Protein 1ZGH (pdb70)

Sequence (221 aa):
LNIIIATTKSWNIKNAQKFKKENESKYNTTIITNKDELTFEKVKLINPEYILFPHWSWIIPKEIFENFTCVVFHTDLPFGRGGSPLQNLIERGIKKTKISAIKVDGGIDTGDIFFKRDLDLYGTAEEIFRASKIIFNDIPELLTKRPVPQKQEGEATVFQRRKPEQSEISPDFDLEKIYDYIRLDGEGYPRAFIKYGKYRLEFSRASKNGKIIADVEIIEG

B-factor: mean 30.02, std 5.58, range [2.0, 50.94]

Foldseek 3Di:
DEEEEEEDDPVLQVLLVVLCVVCVPPYNYHYHDDPVCQDLVNVVVRVHQEYEYLDDDDDRDPSPLVPHFYKYWAFPPLEEFEAPSLLVCLVVVHFKTKTWIFTDDPDRNQGFTQDIDMAGNDAAPAVRSNSSCCVSVVVVCCVVVVGDGHGTDDDHDYDYHDDLVVLEDDPPDDQVVVVSSQSLAHPPGNARWYDDPQWIWGWHDWDDVPDIDTDIDTDGD

CATH classification: 3.40.50.170 (+1 more: 3.10.25.20)

Solvent-accessible surface area: 12104 Å² total

Radius of gyration: 19.08 Å; Cα contacts (8 Å, |Δi|>4): 406; chains: 1; bounding box: 54×38×49 Å

Structure (mmCIF, N/CA/C/O backbone):
data_1ZGH
#
_entry.id   1ZGH
#
_cell.length_a   85.396
_cell.length_b   85.396
_cell.length_c   104.270
_cell.angle_alpha   90.00
_cell.angle_beta   90.00
_cell.angle_gamma   90.00
#
_symmetry.space_group_name_H-M   'P 42 21 2'
#
loop_
_entity.id
_entity.type
_entity.pdbx_description
1 polymer 'Methionyl-tRNA formyltransferase'
2 non-polymer 'UNKNOWN ATOM OR ION'
3 water water
#
loop_
_atom_site.group_PDB
_atom_site.id
_atom_site.type_symbol
_atom_site.label_atom_id
_atom_site.label_alt_id
_atom_site.label_comp_id
_atom_site.label_asym_id
_atom_site.label_entity_id
_atom_site.label_seq_id
_atom_site.pdbx_PDB_ins_code
_atom_site.Cartn_x
_atom_site.Cartn_y
_atom_site.Cartn_z
_atom_site.occupancy
_atom_site.B_iso_or_equiv
_atom_site.auth_seq_id
_atom_site.auth_comp_id
_atom_site.auth_asym_id
_atom_site.auth_atom_id
_atom_site.pdbx_PDB_model_num
ATOM 1 N N . LEU A 1 30 ? 7.133 30.814 22.420 1.00 40.73 0 LEU A N 1
ATOM 2 C CA . LEU A 1 30 ? 6.705 29.705 21.529 1.00 40.57 0 LEU A CA 1
ATOM 3 C C . LEU A 1 30 ? 7.753 28.594 21.393 1.00 40.23 0 LEU A C 1
ATOM 4 O O . LEU A 1 30 ? 7.376 27.438 21.280 1.00 41.18 0 LEU A O 1
ATOM 17 N N . ASN A 1 32 ? 10.520 26.117 22.938 1.00 31.72 2 ASN A N 1
ATOM 18 C CA . ASN A 1 32 ? 10.899 25.548 24.227 1.00 29.93 2 ASN A CA 1
ATOM 19 C C . ASN A 1 32 ? 12.429 25.437 24.270 1.00 28.27 2 ASN A C 1
ATOM 20 O O . ASN A 1 32 ? 13.021 24.825 23.396 1.00 26.41 2 ASN A O 1
ATOM 25 N N . ILE A 1 33 ? 13.064 26.049 25.263 1.00 27.43 3 ILE A N 1
ATOM 26 C CA . ILE A 1 33 ? 14.491 25.801 25.489 1.00 27.63 3 ILE A CA 1
ATOM 27 C C . ILE A 1 33 ? 14.810 25.429 26.935 1.00 27.04 3 ILE A C 1
ATOM 28 O O . ILE A 1 33 ? 14.048 25.734 27.873 1.00 27.47 3 ILE A O 1
ATOM 33 N N . ILE A 1 34 ? 15.952 24.766 27.100 1.00 25.81 4 ILE A N 1
ATOM 34 C CA . ILE A 1 34 ? 16.506 24.535 28.415 1.00 24.64 4 ILE A CA 1
ATOM 35 C C . ILE A 1 34 ? 17.836 25.269 28.466 1.00 24.52 4 ILE A C 1
ATOM 36 O O . ILE A 1 34 ? 18.622 25.204 27.527 1.00 23.10 4 ILE A O 1
ATOM 41 N N . ILE A 1 35 ? 18.053 25.978 29.567 1.00 24.61 5 ILE A N 1
ATOM 42 C CA . ILE A 1 35 ? 19.378 26.445 29.971 1.00 25.01 5 ILE A CA 1
ATOM 43 C C . ILE A 1 35 ? 19.854 25.641 31.175 1.00 25.16 5 ILE A C 1
ATOM 44 O O . ILE A 1 35 ? 19.330 25.775 32.276 1.00 25.33 5 ILE A O 1
ATOM 49 N N . ALA A 1 36 ? 20.886 24.836 30.961 1.00 25.37 6 ALA A N 1
ATOM 50 C CA . ALA A 1 36 ? 21.470 24.047 32.036 1.00 26.15 6 ALA A CA 1
ATOM 51 C C . ALA A 1 36 ? 22.811 24.665 32.397 1.00 26.81 6 ALA A C 1
ATOM 52 O O . ALA A 1 36 ? 23.727 24.723 31.589 1.00 26.83 6 ALA A O 1
ATOM 54 N N . THR A 1 37 ? 22.914 25.207 33.593 1.00 27.39 7 THR A N 1
ATOM 55 C CA . THR A 1 37 ? 24.161 25.902 33.966 1.00 28.41 7 THR A CA 1
ATOM 56 C C . THR A 1 37 ? 24.348 25.873 35.469 1.00 28.13 7 THR A C 1
ATOM 57 O O . THR A 1 37 ? 23.363 25.779 36.233 1.00 26.82 7 THR A O 1
ATOM 61 N N . THR A 1 38 ? 25.611 26.009 35.871 1.00 29.07 8 THR A N 1
ATOM 62 C CA . THR A 1 38 ? 25.984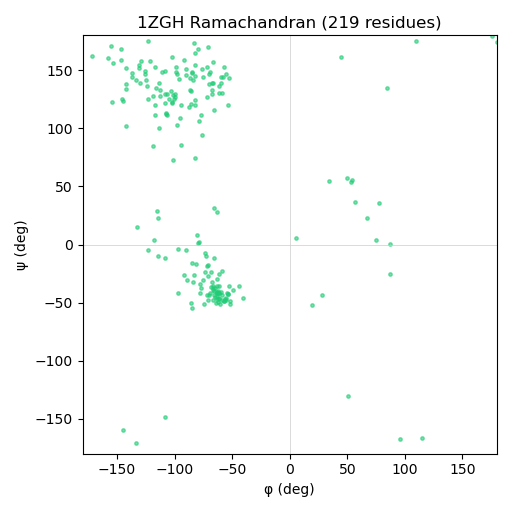 26.267 37.241 1.00 29.31 8 THR A CA 1
ATOM 63 C C . THR A 1 38 ? 26.809 27.561 37.317 1.00 28.61 8 THR A C 1
ATOM 64 O O . THR A 1 38 ? 27.152 28.172 36.293 1.00 27.93 8 THR A O 1
ATOM 68 N N . LYS A 1 39 ? 27.107 27.937 38.555 1.00 28.22 9 LYS A N 1
ATOM 69 C CA . LYS A 1 39 ? 27.774 29.185 38.974 1.00 27.86 9 LYS A CA 1
ATOM 70 C C . LYS A 1 39 ? 26.779 30.301 39.106 1.00 27.65 9 LYS A C 1
ATOM 71 O O . LYS A 1 39 ? 25.898 30.479 38.259 1.00 27.91 9 LYS A O 1
ATOM 77 N N . SER A 1 40 ? 26.900 31.047 40.197 1.00 27.51 10 SER A N 1
ATOM 78 C CA . SER A 1 40 ? 25.926 32.059 40.541 1.00 27.68 10 SER A CA 1
ATOM 79 C C . SER A 1 40 ? 25.673 33.052 39.397 1.00 26.91 10 SER A C 1
ATOM 80 O O . SER A 1 40 ? 24.537 33.441 39.144 1.00 26.44 10 SER A O 1
ATOM 83 N N . TRP A 1 41 ? 26.730 33.493 38.709 1.00 26.92 11 TRP A N 1
ATOM 84 C CA . TRP A 1 41 ? 26.554 34.551 37.681 1.00 25.62 11 TRP A CA 1
ATOM 85 C C . TRP A 1 41 ? 25.758 34.003 36.470 1.00 24.68 11 TRP A C 1
ATOM 86 O O . TRP A 1 41 ? 24.940 34.699 35.885 1.00 23.28 11 TRP A O 1
ATOM 97 N N . ASN A 1 42 ? 25.987 32.737 36.121 1.00 25.26 12 ASN A N 1
ATOM 98 C CA . ASN A 1 42 ? 25.282 32.121 34.994 1.00 25.39 12 ASN A CA 1
ATOM 99 C C . ASN A 1 42 ? 23.816 31.924 35.323 1.00 26.00 12 ASN A C 1
ATOM 100 O O . ASN A 1 42 ? 22.953 32.141 34.493 1.00 25.41 12 ASN A O 1
ATOM 105 N N . ILE A 1 43 ? 23.536 31.492 36.548 1.00 26.88 13 ILE A N 1
ATOM 106 C CA . ILE A 1 43 ? 22.159 31.300 36.990 1.00 27.61 13 ILE A CA 1
ATOM 107 C C . ILE A 1 43 ? 21.386 32.623 37.004 1.00 27.56 13 ILE A C 1
ATOM 108 O O . ILE A 1 43 ? 20.226 32.687 36.581 1.00 25.77 13 ILE A O 1
ATOM 113 N N . LYS A 1 44 ? 22.016 33.661 37.544 1.00 28.32 14 LYS A N 1
ATOM 114 C CA . LYS A 1 44 ? 21.444 34.996 37.545 1.00 29.11 14 LYS A CA 1
ATOM 115 C C . LYS A 1 44 ? 21.134 35.413 36.108 1.00 28.01 14 LYS A C 1
ATOM 116 O O . LYS A 1 44 ? 20.074 35.930 35.850 1.00 26.60 14 LYS A O 1
ATOM 122 N N . ASN A 1 45 ? 22.087 35.210 35.200 1.00 26.62 15 ASN A N 1
ATOM 123 C CA . ASN A 1 45 ? 21.956 35.649 33.811 1.00 26.67 15 ASN A CA 1
ATOM 124 C C . ASN A 1 45 ? 20.870 34.855 33.067 1.00 26.40 15 ASN A C 1
ATOM 125 O O . ASN A 1 45 ? 20.174 35.398 32.198 1.00 26.50 15 ASN A O 1
ATOM 130 N N . ALA A 1 46 ? 20.705 33.595 33.452 1.00 25.85 16 ALA A N 1
ATOM 131 C CA . ALA A 1 46 ? 19.671 32.737 32.902 1.00 26.43 16 ALA A CA 1
ATOM 132 C C . ALA A 1 46 ? 18.297 33.170 33.373 1.00 26.26 16 ALA A C 1
ATOM 133 O O . ALA A 1 46 ? 17.360 33.201 32.567 1.00 25.88 16 ALA A O 1
ATOM 135 N N . GLN A 1 47 ? 18.166 33.498 34.662 1.00 26.51 17 GLN A N 1
ATOM 136 C CA . GLN A 1 47 ? 16.876 34.007 35.212 1.00 27.69 17 GLN A CA 1
ATOM 137 C C . GLN A 1 47 ? 16.472 35.325 34.539 1.00 27.40 17 GLN A C 1
ATOM 138 O O . GLN A 1 47 ? 15.312 35.527 34.180 1.00 26.25 17 GLN A O 1
ATOM 144 N N . LYS A 1 48 ? 17.460 36.201 34.345 1.00 27.74 18 LYS A N 1
ATOM 145 C CA . LYS A 1 48 ? 17.255 37.468 33.640 1.00 28.26 18 LYS A CA 1
ATOM 146 C C . LYS A 1 48 ? 16.811 37.221 32.198 1.00 27.96 18 LYS A C 1
ATOM 147 O O . LYS A 1 48 ? 15.844 37.841 31.716 1.00 26.78 18 LYS A O 1
ATOM 150 N N . PHE A 1 49 ? 17.496 36.292 31.522 1.00 27.81 19 PHE A N 1
ATOM 151 C CA . PHE A 1 49 ? 17.174 35.949 30.134 1.00 28.21 19 PHE A CA 1
ATOM 152 C C . PHE A 1 49 ? 15.752 35.376 30.038 1.00 28.26 19 PHE A C 1
ATOM 153 O O . PHE A 1 49 ? 14.982 35.728 29.117 1.00 29.12 19 PHE A O 1
ATOM 161 N N . LYS A 1 50 ? 15.387 34.519 30.987 1.00 28.42 20 LYS A N 1
ATOM 162 C CA . LYS A 1 50 ? 14.020 33.922 30.989 1.00 29.22 20 LYS A CA 1
ATOM 163 C C . LYS A 1 50 ? 12.928 35.000 31.134 1.00 30.09 20 LYS A C 1
ATOM 164 O O . LYS A 1 50 ? 11.931 34.976 30.429 1.00 31.23 20 LYS A O 1
ATOM 170 N N . LYS A 1 51 ? 13.115 35.913 32.078 1.00 32.13 21 LYS A N 1
ATOM 171 C CA . LYS A 1 51 ? 12.185 37.009 32.296 1.00 33.47 21 LYS A CA 1
ATOM 172 C C . LYS A 1 51 ? 12.091 37.950 31.095 1.00 34.72 21 LYS A C 1
ATOM 173 O O . LYS A 1 51 ? 10.988 38.325 30.680 1.00 34.62 21 LYS A O 1
ATOM 175 N N . GLU A 1 52 ? 13.229 38.349 30.543 1.00 35.33 22 GLU A N 1
ATOM 176 C CA . GLU A 1 52 ? 13.208 39.289 29.422 1.00 36.98 22 GLU A CA 1
ATOM 177 C C . GLU A 1 52 ? 12.623 38.714 28.132 1.00 36.39 22 GLU A C 1
ATOM 178 O O . GLU A 1 52 ? 12.133 39.462 27.293 1.00 36.15 22 GLU A O 1
ATOM 184 N N . ASN A 1 53 ? 12.646 37.394 27.973 1.00 36.11 23 ASN A N 1
ATOM 185 C CA . ASN A 1 53 ? 12.190 36.782 26.732 1.00 36.13 23 ASN A CA 1
ATOM 186 C C . ASN A 1 53 ? 10.938 35.917 26.862 1.00 35.67 23 ASN A C 1
ATOM 187 O O . ASN A 1 53 ? 10.703 35.052 26.024 1.00 34.27 23 ASN A O 1
ATOM 192 N N . GLU A 1 54 ? 10.137 36.160 27.899 1.00 36.09 24 GLU A N 1
ATOM 193 C CA . GLU A 1 54 ? 8.850 35.452 28.095 1.00 37.33 24 GLU A CA 1
ATOM 194 C C . GLU A 1 54 ? 8.009 35.316 26.814 1.00 37.12 24 GLU A C 1
ATOM 195 O O . GLU A 1 54 ? 7.336 34.291 26.618 1.00 37.00 24 GLU A O 1
ATOM 201 N N . SER A 1 55 ? 8.051 36.329 25.946 1.00 37.28 25 SER A N 1
ATOM 202 C CA . SER A 1 55 ? 7.173 36.369 24.750 1.00 38.23 25 SER A CA 1
ATOM 203 C C . SER A 1 55 ? 7.644 35.420 23.649 1.00 38.04 25 SER A C 1
ATOM 204 O O . SER A 1 55 ? 6.826 34.911 22.877 1.00 38.72 25 SER A O 1
ATOM 207 N N . LYS A 1 56 ? 8.956 35.197 23.579 1.00 37.17 26 LYS A N 1
ATOM 208 C CA . LYS A 1 56 ? 9.564 34.389 22.509 1.00 36.70 26 LYS A CA 1
ATOM 209 C C . LYS A 1 56 ? 9.815 32.948 22.940 1.00 35.96 26 LYS A C 1
ATOM 210 O O . LYS A 1 56 ? 9.599 32.029 22.156 1.00 36.02 26 LYS A O 1
ATOM 214 N N . TYR A 1 57 ? 10.296 32.757 24.173 1.00 35.15 27 TYR A N 1
ATOM 215 C CA . TYR A 1 57 ? 10.793 31.443 24.628 1.00 34.21 27 TYR A CA 1
ATOM 216 C C . TYR A 1 57 ? 10.101 30.977 25.902 1.00 32.66 27 TYR A C 1
ATOM 217 O O . TYR A 1 57 ? 9.774 31.793 26.744 1.00 32.47 27 TYR A O 1
ATOM 226 N N . ASN A 1 58 ? 9.813 29.679 26.017 1.00 31.80 28 ASN A N 1
ATOM 227 C CA . ASN A 1 58 ? 9.525 29.079 27.329 1.00 30.96 28 ASN A CA 1
ATOM 228 C C . ASN A 1 58 ? 10.851 28.509 27.764 1.00 30.25 28 ASN A C 1
ATOM 229 O O . ASN A 1 58 ? 11.312 27.535 27.181 1.00 29.67 28 ASN A O 1
ATOM 234 N N . THR A 1 59 ? 11.454 29.151 28.762 1.00 29.24 29 THR A N 1
ATOM 235 C CA . THR A 1 59 ? 12.783 28.823 29.243 1.00 28.70 29 THR A CA 1
ATOM 236 C C . THR A 1 59 ? 12.683 28.023 30.543 1.00 28.12 29 THR A C 1
ATOM 237 O O . THR A 1 59 ? 12.063 28.467 31.511 1.00 27.48 29 THR A O 1
ATOM 241 N N . THR A 1 60 ? 13.260 26.823 30.534 1.00 27.55 30 THR A N 1
ATOM 242 C CA . THR A 1 60 ? 13.441 26.027 31.754 1.00 27.10 30 THR A CA 1
ATOM 243 C C . THR A 1 60 ? 14.917 26.088 32.174 1.00 26.16 30 THR A C 1
ATOM 244 O O . THR A 1 60 ? 15.792 25.763 31.381 1.00 23.64 30 THR A O 1
ATOM 248 N N . ILE A 1 61 ? 15.172 26.489 33.418 1.00 25.45 31 ILE A N 1
ATOM 249 C CA . ILE A 1 61 ? 16.508 26.589 33.955 1.00 27.36 31 ILE A CA 1
ATOM 250 C C . ILE A 1 61 ? 16.774 25.358 34.823 1.00 27.88 31 ILE A C 1
ATOM 251 O O . ILE A 1 61 ? 15.976 25.038 35.711 1.00 28.12 31 ILE A O 1
ATOM 256 N N . ILE A 1 62 ? 17.854 24.651 34.504 1.00 27.77 32 ILE A N 1
ATOM 257 C CA . ILE A 1 62 ? 18.258 23.468 35.232 1.00 28.40 32 ILE A CA 1
ATOM 258 C C . ILE A 1 62 ? 19.633 23.707 35.825 1.00 28.88 32 ILE A C 1
ATOM 259 O O . ILE A 1 62 ? 20.544 24.127 35.117 1.00 28.36 32 ILE A O 1
ATOM 264 N N . THR A 1 63 ? 19.775 23.472 37.126 1.00 29.58 33 THR A N 1
ATOM 265 C CA . THR A 1 63 ? 21.039 23.766 37.822 1.00 31.60 33 THR A CA 1
ATOM 266 C C . THR A 1 63 ? 21.680 22.584 38.541 1.00 32.85 33 THR A C 1
ATOM 267 O O . THR A 1 63 ? 22.797 22.723 39.033 1.00 32.11 33 THR A O 1
ATOM 271 N N . ASN A 1 64 ? 20.997 21.438 38.562 1.00 34.45 34 ASN A N 1
ATOM 272 C CA . ASN A 1 64 ? 21.465 20.238 39.270 1.00 35.72 34 ASN A CA 1
ATOM 273 C C . ASN A 1 64 ? 21.557 19.059 38.322 1.00 35.86 34 ASN A C 1
ATOM 274 O O . ASN A 1 64 ? 20.643 18.818 37.495 1.00 34.81 34 ASN A O 1
ATOM 279 N N . LYS A 1 65 ? 22.658 18.313 38.439 1.00 36.60 35 LYS A N 1
ATOM 280 C CA . LYS A 1 65 ? 22.858 17.066 37.678 1.00 37.36 35 LYS A CA 1
ATOM 281 C C . LYS A 1 65 ? 21.597 16.209 37.573 1.00 36.97 35 LYS A C 1
ATOM 282 O O . LYS A 1 65 ? 21.257 15.708 36.489 1.00 36.26 35 LYS A O 1
ATOM 288 N N . ASP A 1 66 ? 20.905 16.039 38.696 1.00 37.20 36 ASP A N 1
ATOM 289 C CA . ASP A 1 66 ? 19.777 15.107 38.775 1.00 38.43 36 ASP A CA 1
ATOM 290 C C . ASP A 1 66 ? 18.508 15.563 38.017 1.00 37.71 36 ASP A C 1
ATOM 291 O O . ASP A 1 66 ? 17.638 14.749 37.747 1.00 37.42 36 ASP A O 1
ATOM 296 N N . GLU A 1 67 ? 18.422 16.858 37.704 1.00 36.95 37 GLU A N 1
ATOM 297 C CA . GLU A 1 67 ? 17.317 17.444 36.940 1.00 37.26 37 GLU A CA 1
ATOM 298 C C . GLU A 1 67 ? 17.503 17.222 35.432 1.00 35.60 37 GLU A C 1
ATOM 299 O O . GLU A 1 67 ? 16.561 17.406 34.652 1.00 34.73 37 GLU A O 1
ATOM 305 N N . LEU A 1 68 ? 18.717 16.872 35.005 1.00 34.34 38 LEU A N 1
ATOM 306 C CA . LEU A 1 68 ? 18.983 16.673 33.571 1.00 33.96 38 LEU A CA 1
ATOM 307 C C . LEU A 1 68 ? 19.001 15.198 33.192 1.00 33.14 38 LEU A C 1
ATOM 308 O O . LEU A 1 68 ? 20.061 14.628 32.905 1.00 33.29 38 LEU A O 1
ATOM 313 N N . THR A 1 69 ? 17.819 14.596 33.168 1.00 31.68 39 THR A N 1
ATOM 314 C CA . THR A 1 69 ? 17.676 13.200 32.786 1.00 30.94 39 THR A CA 1
ATOM 315 C C . THR A 1 69 ? 16.826 13.123 31.527 1.00 30.31 39 THR A C 1
ATOM 316 O O . THR A 1 69 ? 15.999 14.008 31.272 1.00 29.41 39 THR A O 1
ATOM 320 N N . PHE A 1 70 ? 17.042 12.081 30.742 1.00 29.99 40 PHE A N 1
ATOM 321 C CA . PHE A 1 70 ? 16.273 11.863 29.515 1.00 30.48 40 PHE A CA 1
ATOM 322 C C . PHE A 1 70 ? 14.765 11.863 29.784 1.00 29.91 40 PHE A C 1
ATOM 323 O O . PHE A 1 70 ? 13.993 12.438 29.017 1.00 30.06 40 PHE A O 1
ATOM 331 N N . GLU A 1 71 ? 14.348 11.221 30.873 1.00 28.85 41 GLU A N 1
ATOM 332 C CA . GLU A 1 71 ? 12.930 11.129 31.198 1.00 28.70 41 GLU A CA 1
ATOM 333 C C . GLU A 1 71 ? 12.330 12.502 31.543 1.00 27.45 41 GLU A C 1
ATOM 334 O O . GLU A 1 71 ? 11.201 12.775 31.178 1.00 26.45 41 GLU A O 1
ATOM 340 N N . LYS A 1 72 ? 13.092 13.369 32.207 1.00 25.92 42 LYS A N 1
ATOM 341 C CA . LYS A 1 72 ? 12.619 14.721 32.513 1.00 25.86 42 LYS A CA 1
ATOM 342 C C . LYS A 1 72 ? 12.690 15.690 31.309 1.00 24.50 42 LYS A C 1
ATOM 343 O O . LYS A 1 72 ? 11.752 16.469 31.056 1.00 24.78 42 LYS A O 1
ATOM 349 N N . VAL A 1 73 ? 13.781 15.621 30.566 1.00 22.46 43 VAL A N 1
ATOM 350 C CA . VAL A 1 73 ? 14.010 16.467 29.392 1.00 22.30 43 VAL A CA 1
ATOM 351 C C . VAL A 1 73 ? 12.986 16.191 28.249 1.00 22.02 43 VAL A C 1
ATOM 352 O O . VAL A 1 73 ? 12.561 17.120 27.564 1.00 20.97 43 VAL A O 1
ATOM 356 N N . LYS A 1 74 ? 12.612 14.929 28.051 1.00 21.81 44 LYS A N 1
ATOM 357 C CA . LYS A 1 74 ? 11.683 14.569 26.978 1.00 23.09 44 LYS A CA 1
ATOM 358 C C . LYS A 1 74 ? 10.314 15.226 27.188 1.00 22.98 44 LYS A C 1
ATOM 359 O O . LYS A 1 74 ? 9.637 15.562 26.214 1.00 21.33 44 LYS A O 1
ATOM 365 N N . LEU A 1 75 ? 9.948 15.456 28.454 1.00 23.17 45 LEU A N 1
ATOM 366 C CA . LEU A 1 75 ? 8.652 16.061 28.783 1.00 23.88 45 LEU A CA 1
ATOM 367 C C . LEU A 1 75 ? 8.630 17.554 28.467 1.00 23.96 45 LEU A C 1
ATOM 368 O O . LEU A 1 75 ? 7.572 18.122 28.245 1.00 23.12 45 LEU A O 1
ATOM 373 N N . ILE A 1 76 ? 9.806 18.158 28.431 1.00 25.68 46 ILE A N 1
ATOM 374 C CA . ILE A 1 76 ? 9.994 19.593 28.146 1.00 26.53 46 ILE A CA 1
ATOM 375 C C . ILE A 1 76 ? 10.007 19.802 26.633 1.00 26.29 46 ILE A C 1
ATOM 376 O O . ILE A 1 76 ? 9.553 20.827 26.137 1.00 26.14 46 ILE A O 1
ATOM 381 N N . ASN A 1 77 ? 10.517 18.801 25.914 1.00 25.84 47 ASN A N 1
ATOM 382 C CA . ASN A 1 77 ? 10.620 18.827 24.461 1.00 25.40 47 ASN A CA 1
ATOM 383 C C . ASN A 1 77 ? 11.364 20.064 23.917 1.00 24.80 47 ASN A C 1
ATOM 384 O O . ASN A 1 77 ? 10.856 20.783 23.059 1.00 24.36 47 ASN A O 1
ATOM 389 N N . PRO A 1 78 ? 12.599 20.280 24.385 1.00 23.64 48 PRO A N 1
ATOM 390 C CA . PRO A 1 78 ? 13.319 21.475 23.965 1.00 23.85 48 PRO A CA 1
ATOM 391 C C . PRO A 1 78 ? 13.772 21.471 22.500 1.00 23.82 48 PRO A C 1
ATOM 392 O O . PRO A 1 78 ? 14.114 20.438 21.963 1.00 23.78 48 PRO A O 1
ATOM 396 N N . GLU A 1 79 ? 13.783 22.640 21.880 1.00 25.19 49 GLU A N 1
ATOM 397 C CA . GLU A 1 79 ? 14.424 22.836 20.578 1.00 26.37 49 GLU A CA 1
ATOM 398 C C . GLU A 1 79 ? 15.955 22.930 20.715 1.00 26.28 49 GLU A C 1
ATOM 399 O O . GLU A 1 79 ? 16.681 22.447 19.844 1.00 25.81 49 GLU A O 1
ATOM 402 N N . TYR A 1 80 ? 16.410 23.578 21.785 1.00 25.62 50 TYR A N 1
ATOM 403 C CA . TYR A 1 80 ? 17.832 23.681 22.136 1.00 26.34 50 TYR A CA 1
ATOM 404 C C . TYR A 1 80 ? 18.010 23.457 23.619 1.00 25.79 50 TYR A C 1
ATOM 405 O O . TYR A 1 80 ? 17.184 23.902 24.437 1.00 26.00 50 TYR A O 1
ATOM 414 N N . ILE A 1 81 ? 19.109 22.802 23.976 1.00 24.84 51 ILE A N 1
ATOM 415 C CA . ILE A 1 81 ? 19.539 22.745 25.369 1.00 24.04 51 ILE A CA 1
ATOM 416 C C . ILE A 1 81 ? 20.895 23.464 25.381 1.00 24.31 51 ILE A C 1
ATOM 417 O O . ILE A 1 81 ? 21.802 23.071 24.665 1.00 23.97 51 ILE A O 1
ATOM 422 N N . LEU A 1 82 ? 20.969 24.536 26.157 1.00 24.47 52 LEU A N 1
ATOM 423 C CA . LEU A 1 82 ? 22.092 25.456 26.159 1.00 25.67 52 LEU A CA 1
ATOM 424 C C . LEU A 1 82 ? 22.870 25.256 27.455 1.00 25.34 52 LEU A C 1
ATOM 425 O O . LEU A 1 82 ? 22.284 25.300 28.517 1.00 23.54 52 LEU A O 1
ATOM 430 N N . PHE A 1 83 ? 24.194 25.085 27.359 1.00 26.20 53 PHE A N 1
ATOM 431 C CA . PHE A 1 83 ? 25.039 24.856 28.531 1.00 26.82 53 PHE A CA 1
ATOM 432 C C . PHE A 1 83 ? 26.100 25.986 28.683 1.00 28.97 53 PHE A C 1
ATOM 433 O O . PHE A 1 83 ? 27.186 25.855 28.149 1.00 29.99 53 PHE A O 1
ATOM 441 N N . PRO A 1 84 ? 25.762 27.129 29.316 1.00 30.24 54 PRO A N 1
ATOM 442 C CA . PRO A 1 84 ? 26.791 28.169 29.532 1.00 30.79 54 PRO A CA 1
ATOM 443 C C . PRO A 1 84 ? 27.982 27.702 30.354 1.00 31.87 54 PRO A C 1
ATOM 444 O O . PRO A 1 84 ? 29.123 28.033 30.021 1.00 33.48 54 PRO A O 1
ATOM 448 N N . HIS A 1 85 ? 27.702 26.926 31.396 1.00 32.40 55 HIS A N 1
ATOM 449 C CA . HIS A 1 85 ? 28.709 26.214 32.146 1.00 32.84 55 HIS A CA 1
ATOM 450 C C . HIS A 1 85 ? 28.119 24.986 32.809 1.00 32.33 55 HIS A C 1
ATOM 451 O O . HIS A 1 85 ? 27.168 25.055 33.589 1.00 31.86 55 HIS A O 1
ATOM 458 N N . TRP A 1 86 ? 28.663 23.835 32.510 1.00 32.07 56 TRP A N 1
ATOM 459 C CA . TRP A 1 86 ? 28.108 22.619 33.060 1.00 32.83 56 TRP A CA 1
ATOM 460 C C . TRP A 1 86 ? 29.218 21.655 33.403 1.00 35.16 56 TRP A C 1
ATOM 461 O O . TRP A 1 86 ? 30.044 21.311 32.567 1.00 34.67 56 TRP A O 1
ATOM 472 N N . SER A 1 87 ? 29.091 21.112 34.597 1.00 38.28 57 SER A N 1
ATOM 473 C CA . SER A 1 87 ? 30.161 20.438 35.309 1.00 40.61 57 SER A CA 1
ATOM 474 C C . SER A 1 87 ? 30.225 18.942 34.995 1.00 40.87 57 SER A C 1
ATOM 475 O O . SER A 1 87 ? 31.305 18.337 34.990 1.00 43.04 57 SER A O 1
ATOM 478 N N . TRP A 1 88 ? 29.079 18.349 34.710 1.00 39.72 58 TRP A N 1
ATOM 479 C CA . TRP A 1 88 ? 28.979 16.915 34.558 1.00 39.01 58 TRP A CA 1
ATOM 480 C C . TRP A 1 88 ? 28.917 16.451 33.098 1.00 37.81 58 TRP A C 1
ATOM 481 O O . TRP A 1 88 ? 28.637 17.239 32.198 1.00 37.28 58 TRP A O 1
ATOM 492 N N . ILE A 1 89 ? 29.220 15.170 32.892 1.00 36.30 59 ILE A N 1
ATOM 493 C CA . ILE A 1 89 ? 29.083 14.500 31.593 1.00 35.58 59 ILE A CA 1
ATOM 494 C C . ILE A 1 89 ? 27.624 14.545 31.175 1.00 33.80 59 ILE A C 1
ATOM 495 O O . ILE A 1 89 ? 26.749 14.161 31.953 1.00 33.11 59 ILE A O 1
ATOM 500 N N . ILE A 1 90 ? 27.378 14.979 29.946 1.00 32.84 60 ILE A N 1
ATOM 501 C CA . ILE A 1 90 ? 25.999 15.008 29.400 1.00 32.63 60 ILE A CA 1
ATOM 502 C C . ILE A 1 90 ? 25.638 13.620 28.872 1.00 32.43 60 ILE A C 1
ATOM 503 O O . ILE A 1 90 ? 26.313 13.134 27.986 1.00 32.26 60 ILE A O 1
ATOM 508 N N . PRO A 1 91 ? 24.573 12.980 29.415 1.00 32.68 61 PRO A N 1
ATOM 509 C CA . PRO A 1 91 ? 24.181 11.650 28.983 1.00 32.96 61 PRO A CA 1
ATOM 510 C C . PRO A 1 91 ? 23.927 11.541 27.478 1.00 32.33 61 PRO A C 1
ATOM 511 O O . PRO A 1 91 ? 23.446 12.492 26.863 1.00 31.66 61 PRO A O 1
ATOM 515 N N . LYS A 1 92 ? 24.249 10.377 26.929 1.00 31.74 62 LYS A N 1
ATOM 516 C CA . LYS A 1 92 ? 24.129 10.100 25.510 1.00 31.73 62 LYS A CA 1
ATOM 517 C C . LYS A 1 92 ? 22.671 10.177 25.069 1.00 31.06 62 LYS A C 1
ATOM 518 O O . LYS A 1 92 ? 22.376 10.739 24.021 1.00 31.32 62 LYS A O 1
ATOM 522 N N . GLU A 1 93 ? 21.757 9.638 25.876 1.00 30.11 63 GLU A N 1
ATOM 523 C CA . GLU A 1 93 ? 20.338 9.705 25.559 1.00 30.11 63 GLU A CA 1
ATOM 524 C C . GLU A 1 93 ? 19.823 11.147 25.427 1.00 29.25 63 GLU A C 1
ATOM 525 O O . GLU A 1 93 ? 18.821 11.385 24.745 1.00 29.19 63 GLU A O 1
ATOM 527 N N . ILE A 1 94 ? 20.521 12.099 26.042 1.00 27.96 64 ILE A N 1
ATOM 528 C CA . ILE A 1 94 ? 20.200 13.501 25.849 1.00 27.57 64 ILE A CA 1
ATOM 529 C C . ILE A 1 94 ? 20.861 14.117 24.593 1.00 27.12 64 ILE A C 1
ATOM 530 O O . ILE A 1 94 ? 20.149 14.685 23.757 1.00 26.64 64 ILE A O 1
ATOM 535 N N . PHE A 1 95 ? 22.179 14.036 24.431 1.00 27.07 65 PHE A N 1
ATOM 536 C CA . PHE A 1 95 ? 22.777 14.721 23.272 1.00 27.36 65 PHE A CA 1
ATOM 537 C C . PHE A 1 95 ? 22.457 14.057 21.919 1.00 26.99 65 PHE A C 1
ATOM 538 O O . PHE A 1 95 ? 22.586 14.691 20.882 1.00 26.72 65 PHE A O 1
ATOM 546 N N . GLU A 1 96 ? 22.017 12.807 21.926 1.00 26.58 66 GLU A N 1
ATOM 547 C CA . GLU A 1 96 ? 21.623 12.155 20.688 1.00 27.02 66 GLU A CA 1
ATOM 548 C C . GLU A 1 96 ? 20.170 12.453 20.284 1.00 26.24 66 GLU A C 1
ATOM 549 O O . GLU A 1 96 ? 19.772 12.179 19.150 1.00 25.08 66 GLU A O 1
ATOM 555 N N . ASN A 1 97 ? 19.369 12.966 21.213 1.00 24.87 67 ASN A N 1
ATOM 556 C CA . ASN A 1 97 ? 17.956 13.178 20.945 1.00 24.22 67 ASN A CA 1
ATOM 557 C C . ASN A 1 97 ? 17.543 14.634 20.946 1.00 24.47 67 ASN A C 1
ATOM 558 O O . ASN A 1 97 ? 16.424 14.939 20.561 1.00 24.75 67 ASN A O 1
ATOM 563 N N . PHE A 1 98 ? 18.427 15.528 21.374 1.00 24.93 68 PHE A N 1
ATOM 564 C CA . PHE A 1 98 ? 18.144 16.956 21.450 1.00 25.68 68 PHE A CA 1
ATOM 565 C C . PHE A 1 98 ? 19.416 17.707 21.050 1.00 26.24 68 PHE A C 1
ATOM 566 O O . PHE A 1 98 ? 20.527 17.199 21.233 1.00 26.72 68 PHE A O 1
ATOM 574 N N . THR A 1 99 ? 19.249 18.905 20.504 1.00 26.03 69 THR A N 1
ATOM 575 C CA . THR A 1 99 ? 20.371 19.721 20.090 1.00 26.09 69 THR A CA 1
ATOM 576 C C . THR A 1 99 ? 20.961 20.375 21.314 1.00 25.52 69 THR A C 1
ATOM 577 O O . THR A 1 99 ? 20.397 21.311 21.899 1.00 25.50 69 THR A O 1
ATOM 581 N N . CYS A 1 100 ? 22.114 19.865 21.708 1.00 25.56 70 CYS A N 1
ATOM 582 C CA . CYS A 1 100 ? 22.797 20.344 22.889 1.00 25.40 70 CYS A CA 1
ATOM 583 C C . CYS A 1 100 ? 23.911 21.269 22.449 1.00 26.38 70 CYS A C 1
ATOM 584 O O . CYS A 1 100 ? 24.717 20.886 21.606 1.00 27.31 70 CYS A O 1
ATOM 587 N N . VAL A 1 101 ? 23.953 22.465 23.045 1.00 25.75 71 VAL A N 1
ATOM 588 C CA . VAL A 1 101 ? 24.922 23.506 22.718 1.00 26.01 71 VAL A CA 1
ATOM 589 C C . VAL A 1 101 ? 25.823 23.827 23.914 1.00 25.48 71 VAL A C 1
ATOM 590 O O . VAL A 1 101 ? 25.373 24.347 24.923 1.00 25.21 71 VAL A O 1
ATOM 594 N N . VAL A 1 102 ? 27.088 23.478 23.796 1.00 25.89 72 VAL A N 1
ATOM 595 C CA . VAL A 1 102 ? 28.103 23.839 24.783 1.00 26.73 72 VAL A CA 1
ATOM 596 C C . VAL A 1 102 ? 28.882 25.059 24.299 1.00 26.63 72 VAL A C 1
ATOM 597 O O . VAL A 1 102 ? 29.094 25.232 23.112 1.00 25.88 72 VAL A O 1
ATOM 601 N N . PHE A 1 103 ? 29.337 25.881 25.244 1.00 27.58 73 PHE A N 1
ATOM 602 C CA . PHE A 1 103 ? 30.091 27.092 24.964 1.00 28.74 73 PHE A CA 1
ATOM 603 C C . PHE A 1 103 ? 31.493 26.905 25.493 1.00 28.97 73 PHE A C 1
ATOM 604 O O . PHE A 1 103 ? 31.711 26.987 26.700 1.00 30.42 73 PHE A O 1
ATOM 612 N N . HIS A 1 104 ? 32.433 26.579 24.604 1.00 29.01 74 HIS A N 1
ATOM 613 C CA . HIS A 1 104 ? 33.772 26.160 25.024 1.00 28.60 74 HIS A CA 1
ATOM 614 C C . HIS A 1 104 ? 34.768 27.269 24.686 1.00 29.26 74 HIS A C 1
ATOM 615 O O . HIS A 1 104 ? 34.821 27.732 23.556 1.00 26.76 74 HIS A O 1
ATOM 630 N N . THR A 1 106 ? 37.711 27.989 23.862 1.00 29.26 76 THR A N 1
ATOM 631 C CA . THR A 1 106 ? 38.895 27.946 23.023 1.00 29.14 76 THR A CA 1
ATOM 632 C C . THR A 1 106 ? 38.508 28.082 21.542 1.00 28.93 76 THR A C 1
ATOM 633 O O . THR A 1 106 ? 37.335 27.895 21.140 1.00 28.10 76 THR A O 1
ATOM 637 N N . ASP A 1 107 ? 39.521 28.433 20.764 1.00 28.02 77 ASP A N 1
ATOM 638 C CA . ASP A 1 107 ? 39.417 28.582 19.331 1.00 28.70 77 ASP A CA 1
ATOM 639 C C . ASP A 1 107 ? 39.551 27.180 18.668 1.00 27.81 77 ASP A C 1
ATOM 640 O O . ASP A 1 107 ? 40.577 26.830 18.074 1.00 28.50 77 ASP A O 1
ATOM 645 N N . LEU A 1 108 ? 38.489 26.385 18.778 1.00 27.67 78 LEU A N 1
ATOM 646 C CA . LEU A 1 108 ? 38.509 24.964 18.381 1.00 27.60 78 LEU A CA 1
ATOM 647 C C . LEU A 1 108 ? 38.841 24.793 16.901 1.00 27.64 78 LEU A C 1
ATOM 648 O O . LEU A 1 108 ? 38.399 25.614 16.090 1.00 27.44 78 LEU A O 1
ATOM 653 N N . PRO A 1 109 ? 39.593 23.716 16.529 1.00 27.52 79 PRO A N 1
ATOM 654 C CA . PRO A 1 109 ? 40.038 22.542 17.307 1.00 27.39 79 PRO A CA 1
ATOM 655 C C . PRO A 1 109 ? 41.249 22.732 18.243 1.00 27.58 79 PRO A C 1
ATOM 656 O O . PRO A 1 109 ? 41.663 21.770 18.902 1.00 27.07 79 PRO A O 1
ATOM 660 N N . PHE A 1 110 ? 41.801 23.947 18.338 1.00 27.81 80 PHE A N 1
ATOM 661 C CA . PHE A 1 110 ? 42.785 24.229 19.389 1.00 27.85 80 PHE A CA 1
ATOM 662 C C . PHE A 1 110 ? 42.085 24.185 20.760 1.00 27.33 80 PHE A C 1
ATOM 663 O O . PHE A 1 110 ? 41.039 24.798 20.960 1.00 27.63 80 PHE A O 1
ATOM 671 N N . GLY A 1 111 ? 42.656 23.430 21.688 1.00 26.88 81 GLY A N 1
ATOM 672 C CA . GLY A 1 111 ? 42.231 23.462 23.077 1.00 26.90 81 GLY A CA 1
ATOM 673 C C . GLY A 1 111 ? 40.962 22.710 23.388 1.00 27.05 81 GLY A C 1
ATOM 674 O O . GLY A 1 111 ? 40.165 23.145 24.212 1.00 26.92 81 GLY A O 1
ATOM 675 N N . ARG A 1 112 ? 40.764 21.586 22.708 1.00 27.35 82 ARG A N 1
ATOM 676 C CA . ARG A 1 112 ? 39.731 20.628 23.089 1.00 28.00 82 ARG A CA 1
ATOM 677 C C . ARG A 1 112 ? 40.043 20.117 24.496 1.00 29.10 82 ARG A C 1
ATOM 678 O O . ARG A 1 112 ? 41.196 19.827 24.793 1.00 29.16 82 ARG A O 1
ATOM 686 N N . GLY A 1 113 ? 39.036 20.014 25.361 1.00 30.24 83 GLY A N 1
ATOM 687 C CA . GLY A 1 113 ? 39.224 19.374 26.678 1.00 30.98 83 GLY A CA 1
ATOM 688 C C . GLY A 1 113 ? 39.060 20.270 27.892 1.00 31.42 83 GLY A C 1
ATOM 689 O O . GLY A 1 113 ? 38.583 21.395 27.779 1.00 32.64 83 GLY A O 1
ATOM 690 N N . GLY A 1 114 ? 39.487 19.780 29.055 1.00 31.28 84 GLY A N 1
ATOM 691 C CA . GLY A 1 114 ? 39.111 20.374 30.350 1.00 31.68 84 GLY A CA 1
ATOM 692 C C . GLY A 1 114 ? 39.940 21.562 30.796 1.00 31.35 84 GLY A C 1
ATOM 693 O O . GLY A 1 114 ? 40.977 21.855 30.199 1.00 31.08 84 GLY A O 1
ATOM 694 N N . SER A 1 115 ? 39.483 22.163 31.902 1.00 31.15 85 SER A N 1
ATOM 695 C CA . SER A 1 115 ? 40.007 23.381 32.556 1.00 29.86 85 SER A CA 1
ATOM 696 C C . SER A 1 115 ? 40.559 24.394 31.557 1.00 28.89 85 SER A C 1
ATOM 697 O O . SER A 1 115 ? 41.745 24.774 31.612 1.00 28.50 85 SER A O 1
ATOM 700 N N . PRO A 1 116 ? 39.728 24.781 30.580 1.00 28.43 86 PRO A N 1
ATOM 701 C CA . PRO A 1 116 ? 40.290 25.577 29.505 1.00 28.45 86 PRO A CA 1
ATOM 702 C C . PRO A 1 116 ? 40.867 26.910 29.994 1.00 28.16 86 PRO A C 1
ATOM 703 O O . PRO A 1 116 ? 41.887 27.328 29.474 1.00 27.48 86 PRO A O 1
ATOM 707 N N . LEU A 1 117 ? 40.263 27.566 30.988 1.00 27.40 87 LEU A N 1
ATOM 708 C CA . LEU A 1 117 ? 40.780 28.875 31.405 1.00 27.53 87 LEU A CA 1
ATOM 709 C C . LEU A 1 117 ? 42.209 28.785 31.943 1.00 26.50 87 LEU A C 1
ATOM 710 O O . LEU A 1 117 ? 43.079 29.537 31.519 1.00 26.33 87 LEU A O 1
ATOM 715 N N . GLN A 1 118 ? 42.433 27.843 32.849 1.00 26.05 88 GLN A N 1
ATOM 716 C CA . GLN A 1 118 ? 43.727 27.613 33.447 1.00 27.26 88 GLN A CA 1
ATOM 717 C C . GLN A 1 118 ? 44.720 27.115 32.402 1.00 28.01 88 GLN A C 1
ATOM 718 O O . GLN A 1 118 ? 45.862 27.568 32.371 1.00 27.55 88 GLN A O 1
ATOM 724 N N . ASN A 1 119 ? 44.274 26.246 31.498 1.00 27.32 89 ASN A N 1
ATOM 725 C CA . ASN A 1 119 ? 45.148 25.792 30.414 1.00 27.36 89 ASN A CA 1
ATOM 726 C C . ASN A 1 119 ? 45.571 26.940 29.461 1.00 27.24 89 ASN A C 1
ATOM 727 O O . ASN A 1 119 ? 46.728 26.996 29.017 1.00 25.07 89 ASN A O 1
ATOM 732 N N . LEU A 1 120 ? 44.656 27.889 29.214 1.00 26.25 90 LEU A N 1
ATOM 733 C CA . LEU A 1 120 ? 44.960 29.066 28.371 1.00 26.85 90 LEU A CA 1
ATOM 734 C C . LEU A 1 120 ? 45.930 30.053 29.060 1.00 27.10 90 LEU A C 1
ATOM 735 O O . LEU A 1 120 ? 46.883 30.513 28.444 1.00 26.75 90 LEU A O 1
ATOM 740 N N . ILE A 1 121 ? 45.644 30.381 30.325 1.00 27.80 91 ILE A N 1
ATOM 741 C CA . ILE A 1 121 ? 46.466 31.311 31.108 1.00 28.66 91 ILE A CA 1
ATOM 742 C C . ILE A 1 121 ? 47.861 30.743 31.374 1.00 29.59 91 ILE A C 1
ATOM 743 O O . ILE A 1 121 ? 48.839 31.456 31.140 1.00 30.00 91 ILE A O 1
ATOM 748 N N . GLU A 1 122 ? 47.977 29.463 31.746 1.00 30.39 92 GLU A N 1
ATOM 749 C CA . GLU A 1 122 ? 49.307 28.774 31.735 1.00 31.23 92 GLU A CA 1
ATOM 750 C C . GLU A 1 122 ? 50.098 28.935 30.459 1.00 30.83 92 GLU A C 1
ATOM 751 O O . GLU A 1 122 ? 51.343 28.984 30.474 1.00 32.26 92 GLU A O 1
ATOM 757 N N . ARG A 1 123 ? 49.419 28.902 29.323 1.00 29.62 93 ARG A N 1
ATOM 758 C CA . ARG A 1 123 ? 50.093 29.040 28.058 1.00 29.84 93 ARG A CA 1
ATOM 759 C C . ARG A 1 123 ? 50.404 30.516 27.707 1.00 30.04 93 ARG A C 1
ATOM 760 O O . ARG A 1 123 ? 50.823 30.784 26.609 1.00 31.15 93 ARG A O 1
ATOM 768 N N . GLY A 1 124 ? 50.196 31.449 28.631 1.00 30.17 94 GLY A N 1
ATOM 769 C CA . GLY A 1 124 ? 50.423 32.873 28.360 1.00 30.03 94 GLY A CA 1
ATOM 770 C C . GLY A 1 124 ? 49.464 33.514 27.353 1.00 30.01 94 GLY A C 1
ATOM 771 O O . GLY A 1 124 ? 49.803 34.540 26.729 1.00 30.64 94 GLY A O 1
ATOM 772 N N . ILE A 1 125 ? 48.282 32.928 27.163 1.00 27.98 95 ILE A N 1
ATOM 773 C CA . ILE A 1 125 ? 47.356 33.450 26.167 1.00 27.33 95 ILE A CA 1
ATOM 774 C C . ILE A 1 125 ? 46.479 34.561 26.799 1.00 26.78 95 ILE A C 1
ATOM 775 O O . ILE A 1 125 ? 45.920 34.377 27.890 1.00 23.87 95 ILE A O 1
ATOM 780 N N . LYS A 1 126 ? 46.346 35.684 26.088 1.00 26.34 96 LYS A N 1
ATOM 781 C CA . LYS A 1 126 ? 45.567 36.810 26.607 1.00 28.49 96 LYS A CA 1
ATOM 782 C C . LYS A 1 126 ? 44.239 37.043 25.908 1.00 27.57 96 LYS A C 1
ATOM 783 O O . LYS A 1 126 ? 43.420 37.803 26.419 1.00 26.32 96 LYS A O 1
ATOM 789 N N . LYS A 1 127 ? 44.033 36.377 24.775 1.00 26.60 97 LYS A N 1
ATOM 790 C CA . LYS A 1 127 ? 42.756 36.440 24.057 1.00 27.44 97 LYS A CA 1
ATOM 791 C C . LYS A 1 127 ? 42.416 35.064 23.472 1.00 26.43 97 LYS A C 1
ATOM 792 O O . LYS A 1 127 ? 43.288 34.379 22.938 1.00 24.67 97 LYS A O 1
ATOM 795 N N . THR A 1 128 ? 41.154 34.675 23.578 1.00 25.82 98 THR A N 1
ATOM 796 C CA . THR A 1 128 ? 40.689 33.391 23.053 1.00 25.71 98 THR A CA 1
ATOM 797 C C . THR A 1 128 ? 39.384 33.623 22.281 1.00 26.13 98 THR A C 1
ATOM 798 O O . THR A 1 128 ? 38.996 34.773 22.042 1.00 26.79 98 THR A O 1
ATOM 802 N N . LYS A 1 129 ? 38.714 32.549 21.890 1.00 26.55 99 LYS A N 1
ATOM 803 C CA . LYS A 1 129 ? 37.364 32.643 21.346 1.00 26.96 99 LYS A CA 1
ATOM 804 C C . LYS A 1 129 ? 36.461 31.721 22.155 1.00 26.66 99 LYS A C 1
ATOM 805 O O . LYS A 1 129 ? 36.914 30.720 22.704 1.00 26.34 99 LYS A O 1
ATOM 811 N N . ILE A 1 130 ? 35.197 32.097 22.274 1.00 26.52 100 ILE A N 1
ATOM 812 C CA . ILE A 1 130 ? 34.169 31.216 22.790 1.00 26.45 100 ILE A CA 1
ATOM 813 C C . ILE A 1 130 ? 33.522 30.556 21.569 1.00 27.14 100 ILE A C 1
ATOM 814 O O . ILE A 1 130 ? 33.035 31.264 20.689 1.00 27.43 100 ILE A O 1
ATOM 819 N N . SER A 1 131 ? 33.585 29.221 21.492 1.00 26.62 101 SER A N 1
ATOM 820 C CA . SER A 1 131 ? 32.969 28.447 20.439 1.00 26.50 101 SER A CA 1
ATOM 821 C C . SER A 1 131 ? 31.676 27.801 20.936 1.00 26.87 101 SER A C 1
ATOM 822 O O . SER A 1 131 ? 31.673 27.039 21.922 1.00 27.27 101 SER A O 1
ATOM 825 N N . ALA A 1 132 ? 30.576 28.106 20.250 1.00 26.39 102 ALA A N 1
ATOM 826 C CA . ALA A 1 132 ? 29.313 27.401 20.474 1.00 26.07 102 ALA A CA 1
ATOM 827 C C . ALA A 1 132 ? 29.352 26.151 19.599 1.00 26.48 102 ALA A C 1
ATOM 828 O O . ALA A 1 132 ? 29.516 26.253 18.369 1.00 25.28 102 ALA A O 1
ATOM 830 N N . ILE A 1 133 ? 29.245 24.980 20.234 1.00 27.32 103 ILE A N 1
ATOM 831 C CA . ILE A 1 133 ? 29.334 23.692 19.539 1.00 28.00 103 ILE A CA 1
ATOM 832 C C . ILE A 1 133 ? 28.210 22.734 19.890 1.00 27.92 103 ILE A C 1
ATOM 833 O O . ILE A 1 133 ? 27.655 22.782 20.986 1.00 27.61 103 ILE A O 1
ATOM 838 N N . LYS A 1 134 ? 27.888 21.866 18.939 1.00 28.65 104 LYS A N 1
ATOM 839 C CA . LYS A 1 134 ? 26.859 20.862 19.112 1.00 29.44 104 LYS A CA 1
ATOM 840 C C . LYS A 1 134 ? 27.503 19.640 19.732 1.00 29.57 104 LYS A C 1
ATOM 841 O O . LYS A 1 134 ? 28.390 19.019 19.129 1.00 30.98 104 LYS A O 1
ATOM 847 N N . VAL A 1 135 ? 27.053 19.276 20.913 1.00 29.23 105 VAL A N 1
ATOM 848 C CA . VAL A 1 135 ? 27.585 18.114 21.624 1.00 30.10 105 VAL A CA 1
ATOM 849 C C . VAL A 1 135 ? 27.408 16.823 20.789 1.00 30.64 105 VAL A C 1
ATOM 850 O O . VAL A 1 135 ? 26.310 16.560 20.278 1.00 29.37 105 VAL A O 1
ATOM 854 N N . ASP A 1 136 ? 28.481 16.043 20.649 1.00 31.41 106 ASP A N 1
ATOM 855 C CA . ASP A 1 136 ? 28.436 14.793 19.859 1.00 32.40 106 ASP A CA 1
ATOM 856 C C . ASP A 1 136 ? 29.062 13.609 20.590 1.00 33.79 106 ASP A C 1
ATOM 857 O O . ASP A 1 136 ? 29.383 12.595 19.961 1.00 34.15 106 ASP A O 1
ATOM 862 N N . GLY A 1 137 ? 29.275 13.724 21.894 1.00 34.71 107 GLY A N 1
ATOM 863 C CA . GLY A 1 137 ? 29.856 12.602 22.644 1.00 36.60 107 GLY A CA 1
ATOM 864 C C . GLY A 1 137 ? 31.387 12.493 22.706 1.00 37.60 107 GLY A C 1
ATOM 865 O O . GLY A 1 137 ? 31.920 11.876 23.642 1.00 39.02 107 GLY A O 1
ATOM 866 N N . GLY A 1 138 ? 32.095 13.050 21.717 1.00 37.35 108 GLY A N 1
ATOM 867 C CA . GLY A 1 138 ? 33.557 13.203 21.807 1.00 36.16 108 GLY A CA 1
ATOM 868 C C . GLY A 1 138 ? 33.934 14.411 22.650 1.00 35.36 108 GLY A C 1
ATOM 869 O O . GLY A 1 138 ? 33.085 15.248 22.976 1.00 35.37 108 GLY A O 1
ATOM 870 N N . ILE A 1 139 ? 35.212 14.510 23.009 1.00 33.70 109 ILE A N 1
ATOM 871 C CA . ILE A 1 139 ? 35.697 15.616 23.827 1.00 33.76 109 ILE A CA 1
ATOM 872 C C . ILE A 1 139 ? 35.825 16.871 22.966 1.00 32.12 109 ILE A C 1
ATOM 873 O O . ILE A 1 139 ? 36.823 17.068 22.270 1.00 32.38 109 ILE A O 1
ATOM 878 N N . ASP A 1 140 ? 34.786 17.688 22.983 1.00 30.47 110 ASP A N 1
ATOM 879 C CA . ASP A 1 140 ? 34.763 18.980 22.298 1.00 29.77 110 ASP A CA 1
ATOM 880 C C . ASP A 1 140 ? 35.049 18.876 20.790 1.00 29.69 110 ASP A C 1
ATOM 881 O O . ASP A 1 140 ? 35.680 19.753 20.208 1.00 29.45 110 ASP A O 1
ATOM 886 N N . THR A 1 141 ? 34.557 17.798 20.173 1.00 29.19 111 THR A N 1
ATOM 887 C CA . THR A 1 141 ? 34.770 17.508 18.750 1.00 29.12 111 THR A CA 1
ATOM 888 C C . THR A 1 141 ? 33.598 17.957 17.867 1.00 28.90 111 THR A C 1
ATOM 889 O O . THR A 1 141 ? 33.665 17.879 16.651 1.00 28.01 111 THR A O 1
ATOM 893 N N . GLY A 1 142 ? 32.537 18.456 18.495 1.00 28.79 112 GLY A N 1
ATOM 894 C CA . GLY A 1 142 ? 31.306 18.789 17.807 1.00 29.05 112 GLY A CA 1
ATOM 895 C C . GLY A 1 142 ? 31.366 19.935 16.813 1.00 29.21 112 GLY A C 1
ATOM 896 O O . GLY A 1 142 ? 32.220 20.822 16.900 1.00 28.78 112 GLY A O 1
ATOM 897 N N . ASP A 1 143 ? 30.418 19.918 15.882 1.00 28.88 113 ASP A N 1
ATOM 898 C CA . ASP A 1 143 ? 30.293 20.959 14.871 1.00 29.26 113 ASP A CA 1
ATOM 899 C C . ASP A 1 143 ? 30.123 22.324 15.534 1.00 28.76 113 ASP A C 1
ATOM 900 O O . ASP A 1 143 ? 29.482 22.442 16.590 1.00 28.77 113 ASP A O 1
ATOM 905 N 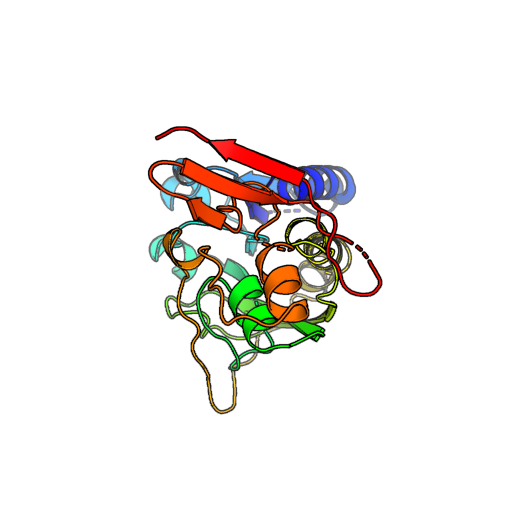N . ILE A 1 144 ? 30.708 23.345 14.915 1.00 28.35 114 ILE A N 1
ATOM 906 C CA . ILE A 1 144 ? 30.757 24.689 15.504 1.00 28.89 114 ILE A CA 1
ATOM 907 C C . ILE A 1 144 ? 29.667 25.536 14.869 1.00 28.24 114 ILE A C 1
ATOM 908 O O . ILE A 1 144 ? 29.602 25.622 13.646 1.00 28.48 114 ILE A O 1
ATOM 913 N N . PHE A 1 145 ? 28.820 26.148 15.688 1.00 27.86 115 PHE A N 1
ATOM 914 C CA . PHE A 1 145 ? 27.806 27.090 15.215 1.00 28.04 115 PHE A CA 1
ATOM 915 C C . PHE A 1 145 ? 28.436 28.424 14.825 1.00 28.16 115 PHE A C 1
ATOM 916 O O . PHE A 1 145 ? 28.170 28.945 13.739 1.00 27.16 115 PHE A O 1
ATOM 924 N N . PHE A 1 146 ? 29.245 28.983 15.739 1.00 28.23 116 PHE A N 1
ATOM 925 C CA . PHE A 1 146 ? 30.027 30.226 15.525 1.00 28.05 116 PHE A CA 1
ATOM 926 C C . PHE A 1 146 ? 30.848 30.583 16.798 1.00 27.86 116 PHE A C 1
ATOM 927 O O . PHE A 1 146 ? 30.729 29.920 17.839 1.00 27.33 116 PHE A O 1
ATOM 935 N N . LYS A 1 147 ? 31.684 31.617 16.686 1.00 27.41 117 LYS A N 1
ATOM 936 C CA . LYS A 1 147 ? 32.652 32.007 17.711 1.00 27.56 117 LYS A CA 1
ATOM 937 C C . LYS A 1 147 ? 32.569 33.494 18.002 1.00 27.48 117 LYS A C 1
ATOM 938 O O . LYS A 1 147 ? 32.137 34.265 17.140 1.00 27.19 117 LYS A O 1
ATOM 944 N N . ARG A 1 148 ? 32.974 33.880 19.216 1.00 27.06 118 ARG A N 1
ATOM 945 C CA . ARG A 1 148 ? 33.123 35.287 19.605 1.00 28.16 118 ARG A CA 1
ATOM 946 C C . ARG A 1 148 ? 34.424 35.471 20.388 1.00 28.16 118 ARG A C 1
ATOM 947 O O . ARG A 1 148 ? 34.835 34.554 21.098 1.00 28.13 118 ARG A O 1
ATOM 955 N N . ASP A 1 149 ? 35.062 36.638 20.259 1.00 28.28 119 ASP A N 1
ATOM 956 C CA . ASP A 1 149 ? 36.295 36.944 20.994 1.00 28.85 119 ASP A CA 1
ATOM 957 C C . ASP A 1 149 ? 36.076 37.125 22.506 1.00 28.01 119 ASP A C 1
ATOM 958 O O . ASP A 1 149 ? 34.996 37.579 22.954 1.00 28.02 119 ASP A O 1
ATOM 963 N N . LEU A 1 150 ? 37.102 36.758 23.273 1.00 25.83 120 LEU A N 1
ATOM 964 C CA . LEU A 1 150 ? 37.108 36.883 24.729 1.00 25.25 120 LEU A CA 1
ATOM 965 C C . LEU A 1 150 ? 38.508 37.218 25.233 1.00 25.77 120 LEU A C 1
ATOM 966 O O . LEU A 1 150 ? 39.473 36.495 24.955 1.00 24.81 120 LEU A O 1
ATOM 971 N N . ASP A 1 151 ? 38.607 38.304 25.993 1.00 25.79 121 ASP A N 1
ATO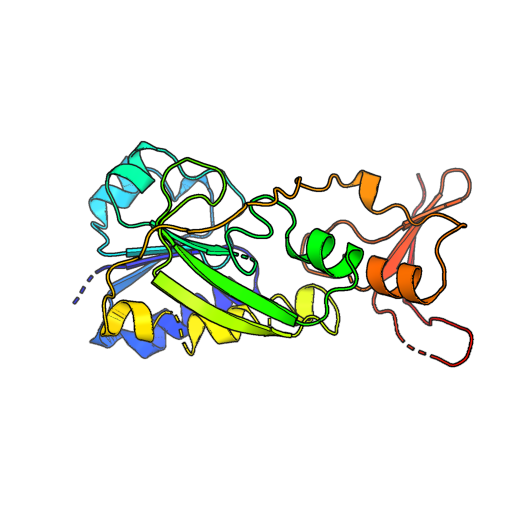M 972 C CA . ASP A 1 151 ? 39.846 38.679 26.661 1.00 25.68 121 ASP A CA 1
ATOM 973 C C . ASP A 1 151 ? 40.038 37.914 27.982 1.00 25.24 121 ASP A C 1
ATOM 974 O O . ASP A 1 151 ? 39.076 37.649 28.707 1.00 23.81 121 ASP A O 1
ATOM 979 N N . LEU A 1 152 ? 41.295 37.591 28.306 1.00 25.23 122 LEU A N 1
ATOM 980 C CA . LEU A 1 152 ? 41.619 36.764 29.467 1.00 24.90 122 LEU A CA 1
ATOM 981 C C . LEU A 1 152 ? 42.440 37.491 30.572 1.00 25.21 122 LEU A C 1
ATOM 982 O O . LEU A 1 152 ? 43.196 36.864 31.319 1.00 24.05 122 LEU A O 1
ATOM 987 N N . TYR A 1 153 ? 42.271 38.804 30.690 1.00 24.39 123 TYR A N 1
ATOM 988 C CA . TYR A 1 153 ? 42.821 39.525 31.819 1.00 24.16 123 TYR A CA 1
ATOM 989 C C . TYR A 1 153 ? 41.888 39.416 33.045 1.00 24.98 123 TYR A C 1
ATOM 990 O O . TYR A 1 153 ? 40.652 39.264 32.876 1.00 25.21 123 TYR A O 1
ATOM 999 N N . GLY A 1 154 ? 42.454 39.550 34.247 1.00 24.49 124 GLY A N 1
ATOM 1000 C CA . GLY A 1 154 ? 41.656 39.509 35.531 1.00 24.09 124 GLY A CA 1
ATOM 1001 C C . GLY A 1 154 ? 41.609 38.138 36.221 1.00 25.02 124 GLY A C 1
ATOM 1002 O O . GLY A 1 154 ? 42.339 37.211 35.873 1.00 26.00 124 GLY A O 1
ATOM 1003 N N . THR A 1 155 ? 40.714 37.993 37.190 1.00 25.29 125 THR A N 1
ATOM 1004 C CA . THR A 1 155 ? 40.568 36.757 37.933 1.00 23.99 125 THR A CA 1
ATOM 1005 C C . THR A 1 155 ? 39.683 35.788 37.117 1.00 25.15 125 THR A C 1
ATOM 1006 O O . THR A 1 155 ? 38.946 36.213 36.231 1.00 23.13 125 THR A O 1
ATOM 1010 N N . ALA A 1 156 ? 39.688 34.519 37.488 1.00 24.27 126 ALA A N 1
ATOM 1011 C CA . ALA A 1 156 ? 38.762 33.560 36.897 1.00 26.23 126 ALA A CA 1
ATOM 1012 C C . ALA A 1 156 ? 37.310 34.031 36.952 1.00 26.06 126 ALA A C 1
ATOM 1013 O O . ALA A 1 156 ? 36.622 33.949 35.938 1.00 27.76 126 ALA A O 1
ATOM 1015 N N . GLU A 1 157 ? 36.845 34.491 38.122 1.00 26.21 127 GLU A N 1
ATOM 1016 C CA . GLU A 1 157 ? 35.515 34.992 38.288 1.00 24.90 127 GLU A CA 1
ATOM 1017 C C . GLU A 1 157 ? 35.184 36.118 37.322 1.00 25.34 127 GLU A C 1
ATOM 1018 O O . GLU A 1 157 ? 34.114 36.082 36.691 1.00 23.42 127 GLU A O 1
ATOM 1024 N N . GLU A 1 158 ? 36.095 37.083 37.177 1.00 24.58 128 GLU A N 1
ATOM 1025 C CA . GLU A 1 158 ? 35.920 38.212 36.258 1.00 25.80 128 GLU A CA 1
ATOM 1026 C C . GLU A 1 158 ? 35.830 37.744 34.796 1.00 25.62 128 GLU A C 1
ATOM 1027 O O . GLU A 1 158 ? 34.978 38.180 34.022 1.00 24.94 128 GLU A O 1
ATOM 1033 N N . ILE A 1 159 ? 36.667 36.778 34.448 1.00 24.94 129 ILE A N 1
ATOM 1034 C CA . ILE A 1 159 ? 36.712 36.266 33.079 1.00 24.01 129 ILE A CA 1
ATOM 1035 C C . ILE A 1 159 ? 35.453 35.436 32.787 1.00 24.59 129 ILE A C 1
ATOM 1036 O O . ILE A 1 159 ? 34.862 35.573 31.732 1.00 22.99 129 ILE A O 1
ATOM 1041 N N . PHE A 1 160 ? 35.055 34.589 33.723 1.00 25.44 130 PHE A N 1
ATOM 1042 C CA . PHE A 1 160 ? 33.825 33.787 33.550 1.00 26.35 130 PHE A CA 1
ATOM 1043 C C . PHE A 1 160 ? 32.583 34.675 33.466 1.00 26.42 130 PHE A C 1
ATOM 1044 O O . PHE A 1 160 ? 31.674 34.410 32.666 1.00 24.06 130 PHE A O 1
ATOM 1060 N N . ARG A 1 162 ? 32.603 37.820 32.326 1.00 25.55 132 ARG A N 1
ATOM 1061 C CA . ARG A 1 162 ? 32.767 38.464 31.025 1.00 25.54 132 ARG A CA 1
ATOM 1062 C C . ARG A 1 162 ? 32.286 37.521 29.892 1.00 24.87 132 ARG A C 1
ATOM 1063 O O . ARG A 1 162 ? 31.547 37.941 28.996 1.00 24.69 132 ARG A O 1
ATOM 1071 N N . ALA A 1 163 ? 32.655 36.247 29.982 1.00 24.18 133 ALA A N 1
ATOM 1072 C CA . ALA A 1 163 ? 32.238 35.240 29.010 1.00 24.96 133 ALA A CA 1
ATOM 1073 C C . ALA A 1 163 ? 30.725 35.031 29.046 1.00 25.09 133 ALA A C 1
ATOM 1074 O O . ALA A 1 163 ? 30.064 34.964 27.995 1.00 24.48 133 ALA A O 1
ATOM 1076 N N . SER A 1 164 ? 30.190 34.932 30.263 1.00 26.04 134 SER A N 1
ATOM 1077 C CA . SER A 1 164 ? 28.761 34.704 30.490 1.00 26.44 134 SER A CA 1
ATOM 1078 C C . SER A 1 164 ? 27.944 35.819 29.846 1.00 26.75 134 SER A C 1
ATOM 1079 O O . SER A 1 164 ? 26.920 35.558 29.180 1.00 26.09 134 SER A O 1
ATOM 1082 N N . LYS A 1 165 ? 28.405 37.061 30.025 1.00 26.62 135 LYS A N 1
ATOM 1083 C CA . LYS A 1 165 ? 27.749 38.203 29.419 1.00 27.96 135 LYS A CA 1
ATOM 1084 C C . LYS A 1 165 ? 27.744 38.111 27.874 1.00 27.37 135 LYS A C 1
ATOM 1085 O O . LYS A 1 165 ? 26.737 38.397 27.249 1.00 27.08 135 LYS A O 1
ATOM 1091 N N . ILE A 1 166 ? 28.850 37.684 27.272 1.00 26.85 136 ILE A N 1
ATOM 1092 C CA . ILE A 1 166 ? 28.909 37.461 25.820 1.00 26.80 136 ILE A CA 1
ATOM 1093 C C . ILE A 1 166 ? 27.943 36.351 25.387 1.00 26.42 136 ILE A C 1
ATOM 1094 O O . ILE A 1 166 ? 27.252 36.479 24.370 1.00 25.95 136 ILE A O 1
ATOM 1099 N N . ILE A 1 167 ? 27.880 35.276 26.165 1.00 25.32 137 ILE A N 1
ATOM 1100 C CA . ILE A 1 167 ? 27.074 34.139 25.830 1.00 25.67 137 ILE A CA 1
ATOM 1101 C C . ILE A 1 167 ? 25.577 34.515 25.870 1.00 26.08 137 ILE A C 1
ATOM 1102 O O . ILE A 1 167 ? 24.791 34.218 24.932 1.00 25.72 137 ILE A O 1
ATOM 1107 N N . PHE A 1 168 ? 25.192 35.177 26.949 1.00 26.24 138 PHE A N 1
ATOM 1108 C CA . PHE A 1 168 ? 23.784 35.525 27.172 1.00 26.87 138 PHE A CA 1
ATOM 1109 C C . PHE A 1 168 ? 23.286 36.721 26.377 1.00 28.13 138 PHE A C 1
ATOM 1110 O O . PHE A 1 168 ? 22.116 36.720 25.962 1.00 26.11 138 PHE A O 1
ATOM 1118 N N . ASN A 1 169 ? 24.140 37.711 26.147 1.00 28.44 139 ASN A N 1
ATOM 1119 C CA . ASN A 1 169 ? 23.676 38.944 25.482 1.00 30.01 139 ASN A CA 1
ATOM 1120 C C . ASN A 1 169 ? 23.843 38.885 23.976 1.00 30.02 139 ASN A C 1
ATOM 1121 O O . ASN A 1 169 ? 23.083 39.512 23.262 1.00 30.02 139 ASN A O 1
ATOM 1126 N N . ASP A 1 170 ? 24.797 38.093 23.490 1.00 30.40 140 ASP A N 1
ATOM 1127 C CA . ASP A 1 170 ? 25.127 38.051 22.057 1.00 31.07 140 ASP A CA 1
ATOM 1128 C C . ASP A 1 170 ? 24.890 36.666 21.449 1.00 30.45 140 ASP A 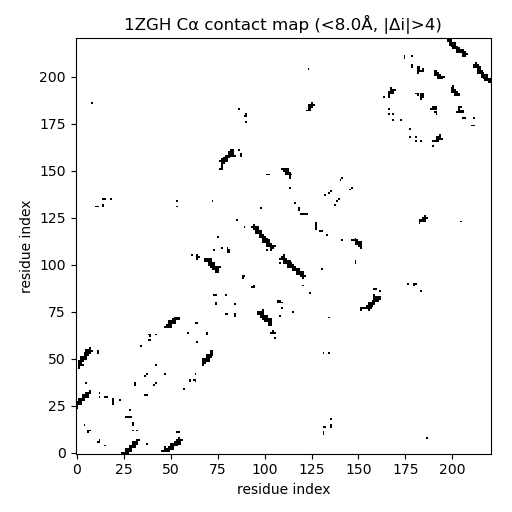C 1
ATOM 1129 O O . ASP A 1 170 ? 24.092 36.528 20.514 1.00 30.13 140 ASP A O 1
ATOM 1142 N N . ILE A 1 172 ? 23.581 33.470 22.537 1.00 29.06 142 ILE A N 1
ATOM 1143 C CA . ILE A 1 172 ? 22.302 32.807 22.673 1.00 29.07 142 ILE A CA 1
ATOM 1144 C C . ILE A 1 172 ? 21.212 33.484 21.806 1.00 29.03 142 ILE A C 1
ATOM 1145 O O . ILE A 1 172 ? 20.586 32.807 21.015 1.00 28.15 142 ILE A O 1
ATOM 1150 N N . PRO A 1 173 ? 21.022 34.812 21.908 1.00 29.89 143 PRO A N 1
ATOM 1151 C CA . PRO A 1 173 ? 20.060 35.474 20.998 1.00 30.18 143 PRO A CA 1
ATOM 1152 C C . PRO A 1 173 ? 20.291 35.223 19.498 1.00 30.67 143 PRO A C 1
ATOM 1153 O O . PRO A 1 173 ? 19.332 35.001 18.743 1.00 30.56 143 PRO A O 1
ATOM 1157 N N . GLU A 1 174 ? 21.542 35.265 19.070 1.00 31.34 144 GLU A N 1
ATOM 1158 C CA . GLU A 1 174 ? 21.886 34.988 17.669 1.00 32.19 144 GLU A CA 1
ATOM 1159 C C . GLU A 1 174 ? 21.563 33.551 17.270 1.00 31.68 144 GLU A C 1
ATOM 1160 O O . GLU A 1 174 ? 20.913 33.302 16.230 1.00 30.88 144 GLU A O 1
ATOM 1166 N N . LEU A 1 175 ? 22.027 32.608 18.080 1.00 31.02 145 LEU A N 1
ATOM 1167 C CA . LEU A 1 175 ? 21.707 31.191 17.869 1.00 31.46 145 LEU A CA 1
ATOM 1168 C C . LEU A 1 175 ? 20.209 30.909 17.731 1.00 30.86 145 LEU A C 1
ATOM 1169 O O . LEU A 1 175 ? 19.796 30.231 16.783 1.00 30.54 145 LEU A O 1
ATOM 1174 N N . LEU A 1 176 ? 19.409 31.392 18.678 1.00 30.56 146 LEU A N 1
ATOM 1175 C CA . LEU A 1 176 ? 17.954 31.107 18.680 1.00 31.31 146 LEU A CA 1
ATOM 1176 C C . LEU A 1 176 ? 17.237 31.851 17.544 1.00 31.60 146 LEU A C 1
ATOM 1177 O O . LEU A 1 176 ? 16.222 31.391 17.045 1.00 31.05 146 LEU A O 1
ATOM 1182 N N . THR A 1 177 ? 17.789 32.986 17.121 1.00 32.35 147 THR A N 1
ATOM 1183 C CA . THR A 1 177 ? 17.172 33.789 16.070 1.00 32.70 147 THR A CA 1
ATOM 1184 C C . THR A 1 177 ? 17.556 33.342 14.665 1.00 33.02 147 THR A C 1
ATOM 1185 O O . THR A 1 177 ? 16.678 33.165 13.808 1.00 31.98 147 THR A O 1
ATOM 1189 N N . LYS A 1 178 ? 18.846 33.185 14.420 1.00 32.95 148 LYS A N 1
ATOM 1190 C CA . LYS A 1 178 ? 19.314 32.781 13.109 1.00 34.62 148 LYS A CA 1
ATOM 1191 C C . LYS A 1 178 ? 19.259 31.270 12.902 1.00 34.45 148 LYS A C 1
ATOM 1192 O O . LYS A 1 178 ? 19.153 30.810 11.769 1.00 33.99 148 LYS A O 1
ATOM 1198 N N . ARG A 1 179 ? 19.339 30.505 13.991 1.00 34.61 149 ARG A N 1
ATOM 1199 C CA . ARG A 1 179 ? 19.323 29.039 13.931 1.00 35.21 149 ARG A CA 1
ATOM 1200 C C . ARG A 1 179 ? 20.333 28.521 12.893 1.00 34.61 149 ARG A C 1
ATOM 1201 O O . ARG A 1 179 ? 19.968 27.807 11.962 1.00 33.77 149 ARG A O 1
ATOM 1209 N N . PRO A 1 180 ? 21.621 28.886 13.059 1.00 34.14 150 PRO A N 1
ATOM 1210 C CA . PRO A 1 180 ? 22.604 28.493 12.054 1.00 33.88 150 PRO A CA 1
ATOM 1211 C C . PRO A 1 180 ? 22.934 27.004 12.084 1.00 33.57 150 PRO A C 1
ATOM 1212 O O . PRO A 1 180 ? 22.802 26.351 13.119 1.00 32.88 150 PRO A O 1
ATOM 1216 N N . VAL A 1 181 ? 23.326 26.489 10.924 1.00 32.74 151 VAL A N 1
ATOM 1217 C CA . VAL A 1 181 ? 23.763 25.112 10.774 1.00 32.49 151 VAL A CA 1
ATOM 1218 C C . VAL A 1 181 ? 25.228 25.046 11.208 1.00 31.50 151 VAL A C 1
ATOM 1219 O O . VAL A 1 181 ? 26.055 25.771 10.667 1.00 30.83 151 VAL A O 1
ATOM 1223 N N . PRO A 1 182 ? 25.560 24.175 12.179 1.00 31.48 152 PRO A N 1
ATOM 1224 C CA . PRO A 1 182 ? 26.950 24.160 12.669 1.00 31.58 152 PRO A CA 1
ATOM 1225 C C . PRO A 1 182 ? 27.875 23.468 11.672 1.00 31.38 152 PRO A C 1
ATOM 1226 O O . PRO A 1 182 ? 27.419 22.601 10.952 1.00 31.39 152 PRO A O 1
ATOM 1230 N N . GLN A 1 183 ? 29.154 23.855 11.636 1.00 31.25 153 GLN A N 1
ATOM 1231 C CA . GLN A 1 183 ? 30.102 23.374 10.615 1.00 31.55 153 GLN A CA 1
ATOM 1232 C C . GLN A 1 183 ? 31.205 22.504 11.224 1.00 30.43 153 GLN A C 1
ATOM 1233 O O . GLN A 1 183 ? 31.730 22.827 12.278 1.00 29.15 153 GLN A O 1
ATOM 1239 N N . LYS A 1 184 ? 31.570 21.413 10.553 1.00 29.46 154 LYS A N 1
ATOM 1240 C CA . LYS A 1 184 ? 32.603 20.517 11.073 1.00 29.27 154 LYS A CA 1
ATOM 1241 C C . LYS A 1 184 ? 33.868 21.299 11.417 1.00 29.68 154 LYS A C 1
ATOM 1242 O O . LYS A 1 184 ? 34.219 22.269 10.743 1.00 29.33 154 LYS A O 1
ATOM 1244 N N . GLN A 1 185 ? 34.529 20.879 12.491 1.00 29.61 155 GLN A N 1
ATOM 1245 C CA . GLN A 1 185 ? 35.839 21.396 12.836 1.00 29.75 155 GLN A CA 1
ATOM 1246 C C . GLN A 1 185 ? 36.865 20.967 11.802 1.00 30.89 155 GLN A C 1
ATOM 1247 O O . GLN A 1 185 ? 36.856 19.821 11.328 1.00 30.03 155 GLN A O 1
ATOM 1253 N N . GLU A 1 186 ? 37.744 21.903 11.461 1.00 31.84 156 GLU A N 1
ATOM 1254 C CA . GLU A 1 186 ? 38.790 21.653 10.495 1.00 32.63 156 GLU A CA 1
ATOM 1255 C C . GLU A 1 186 ? 40.122 22.092 11.066 1.00 33.00 156 GLU A C 1
ATOM 1256 O O . GLU A 1 186 ? 40.225 23.124 11.726 1.00 32.39 156 GLU A O 1
ATOM 1258 N N . GLY A 1 187 ? 41.141 21.281 10.813 1.00 34.10 157 GLY A N 1
ATOM 1259 C CA . GLY A 1 187 ? 42.499 21.617 11.180 1.00 34.87 157 GLY A CA 1
ATOM 1260 C C . GLY A 1 187 ? 43.018 20.756 12.308 1.00 35.45 157 GLY A C 1
ATOM 1261 O O . GLY A 1 187 ? 42.294 19.933 12.868 1.00 35.72 157 GLY A O 1
ATOM 1262 N N . GLU A 1 188 ? 44.294 20.942 12.621 1.00 36.29 158 GLU A N 1
ATOM 1263 C CA . GLU A 1 188 ? 44.958 20.142 13.637 1.00 36.45 158 GLU A CA 1
ATOM 1264 C C . GLU A 1 188 ? 44.394 20.531 14.989 1.00 36.28 158 GLU A C 1
ATOM 1265 O O . GLU A 1 188 ? 44.167 21.707 15.253 1.00 36.41 158 GLU A O 1
ATOM 1268 N N . ALA A 1 189 ? 44.158 19.513 15.813 1.00 36.31 159 ALA A N 1
ATOM 1269 C CA . ALA A 1 189 ? 43.601 19.652 17.134 1.00 35.87 159 ALA A CA 1
ATOM 1270 C C . ALA A 1 189 ? 44.700 19.625 18.176 1.00 36.31 159 ALA A C 1
ATOM 1271 O O . ALA A 1 189 ? 45.770 19.043 17.961 1.00 34.53 159 ALA A O 1
ATOM 1273 N N . THR A 1 190 ? 44.412 20.279 19.304 1.00 35.80 160 THR A N 1
ATOM 1274 C CA . THR A 1 190 ? 45.226 20.204 20.504 1.00 36.68 160 THR A CA 1
ATOM 1275 C C . THR A 1 190 ? 44.290 19.786 21.627 1.00 36.16 160 THR A C 1
ATOM 1276 O O . THR A 1 190 ? 43.106 20.130 21.597 1.00 37.09 160 THR A O 1
ATOM 1280 N N . VAL A 1 191 ? 44.796 19.021 22.589 1.00 35.45 161 VAL A N 1
ATOM 1281 C CA . VAL A 1 191 ? 43.951 18.547 23.664 1.00 35.53 161 VAL A CA 1
ATOM 1282 C C . VAL A 1 191 ? 44.505 18.984 25.021 1.00 34.91 161 VAL A C 1
ATOM 1283 O O . VAL A 1 191 ? 45.675 18.776 25.358 1.00 34.81 161 VAL A O 1
ATOM 1287 N N . PHE A 1 192 ? 43.620 19.642 25.751 1.00 32.91 162 PHE A N 1
ATOM 1288 C CA . PHE A 1 192 ? 43.853 20.075 27.109 1.00 32.94 162 PHE A CA 1
ATOM 1289 C C . PHE A 1 192 ? 43.393 18.974 28.043 1.00 33.62 162 PHE A C 1
ATOM 1290 O O . PHE A 1 192 ? 42.433 18.270 27.733 1.00 33.35 162 PHE A O 1
ATOM 1298 N N . GLN A 1 193 ? 44.022 18.898 29.211 1.00 33.90 163 GLN A N 1
ATOM 1299 C CA . GLN A 1 193 ? 43.620 17.986 30.273 1.00 34.52 163 GLN A CA 1
ATOM 1300 C C . GLN A 1 193 ? 42.986 18.726 31.437 1.00 33.81 163 GLN A C 1
ATOM 1301 O O . GLN A 1 193 ? 43.333 19.879 31.729 1.00 31.19 163 GLN A O 1
ATOM 1307 N N . ARG A 1 194 ? 42.061 18.041 32.103 1.00 33.57 164 ARG A N 1
ATOM 1308 C CA . ARG A 1 194 ? 41.393 18.575 33.254 1.00 34.34 164 ARG A CA 1
ATOM 1309 C C . ARG A 1 194 ? 42.419 18.709 34.365 1.00 34.72 164 ARG A C 1
ATOM 1310 O O . ARG A 1 194 ? 43.219 17.827 34.584 1.00 33.39 164 ARG A O 1
ATOM 1313 N N . ARG A 1 195 ? 42.448 19.857 35.027 1.00 35.62 165 ARG A N 1
ATOM 1314 C CA . ARG A 1 195 ? 43.453 20.073 36.061 1.00 37.14 165 ARG A CA 1
ATOM 1315 C C . ARG A 1 195 ? 42.911 19.522 37.389 1.00 36.20 165 ARG A C 1
ATOM 1316 O O . ARG A 1 195 ? 41.720 19.591 37.633 1.00 35.89 165 ARG A O 1
ATOM 1324 N N . LYS A 1 196 ? 43.777 18.930 38.207 1.00 36.27 166 LYS A N 1
ATOM 1325 C CA . LYS A 1 196 ? 43.410 18.449 39.549 1.00 36.06 166 LYS A CA 1
ATOM 1326 C C . LYS A 1 196 ? 43.673 19.544 40.629 1.00 35.62 166 LYS A C 1
ATOM 1327 O O . LYS A 1 196 ? 44.413 20.476 40.385 1.00 34.67 166 LYS A O 1
ATOM 1330 N N . PRO A 1 197 ? 43.006 19.459 41.800 1.00 35.92 167 PRO A N 1
ATOM 1331 C CA . PRO A 1 197 ? 43.273 20.396 42.916 1.00 35.52 167 PRO A CA 1
ATOM 1332 C C . PRO A 1 197 ? 44.740 20.508 43.337 1.00 34.94 167 PRO A C 1
ATOM 1333 O O . PRO A 1 197 ? 45.203 21.585 43.682 1.00 33.37 167 PRO A O 1
ATOM 1337 N N . GLU A 1 198 ? 45.478 19.399 43.287 1.00 33.75 168 GLU A N 1
ATOM 1338 C CA . GLU A 1 198 ? 46.906 19.423 43.610 1.00 33.92 168 GLU A CA 1
ATOM 1339 C C . GLU A 1 198 ? 47.725 20.332 42.675 1.00 32.74 168 GLU A C 1
ATOM 1340 O O . GLU A 1 198 ? 48.786 20.824 43.061 1.00 33.12 168 GLU A O 1
ATOM 1346 N N . GLN A 1 199 ? 47.241 20.564 41.460 1.00 31.79 169 GLN A N 1
ATOM 1347 C CA . GLN A 1 199 ? 47.973 21.395 40.478 1.00 31.95 169 GLN A CA 1
ATOM 1348 C C . GLN A 1 199 ? 47.786 22.914 40.742 1.00 30.22 169 GLN A C 1
ATOM 1349 O O . GLN A 1 199 ? 48.343 23.764 40.005 1.00 28.56 169 GLN A O 1
ATOM 1355 N N . SER A 1 200 ? 47.043 23.229 41.797 1.00 27.41 170 SER A N 1
ATOM 1356 C CA . SER A 1 200 ? 47.004 24.597 42.344 1.00 27.97 170 SER A CA 1
ATOM 1357 C C . SER A 1 200 ? 48.259 25.065 43.101 1.00 26.68 170 SER A C 1
ATOM 1358 O O . SER A 1 200 ? 48.398 26.251 43.423 1.00 25.72 170 SER A O 1
ATOM 1361 N N . GLU A 1 201 ? 49.183 24.144 43.372 1.00 26.62 171 GLU A N 1
ATOM 1362 C CA . GLU A 1 201 ? 50.384 24.434 44.121 1.00 27.45 171 GLU A CA 1
ATOM 1363 C C . GLU A 1 201 ? 51.348 25.283 43.284 1.00 28.56 171 GLU A C 1
ATOM 1364 O O . GLU A 1 201 ? 51.654 24.929 42.156 1.00 27.35 171 GLU A O 1
ATOM 1370 N N . ILE A 1 202 ? 51.780 26.410 43.837 1.00 28.85 172 ILE A N 1
ATOM 1371 C CA . ILE A 1 202 ? 52.718 27.320 43.191 1.00 30.35 172 ILE A CA 1
ATOM 1372 C C . ILE A 1 202 ? 54.143 26.810 43.509 1.00 31.78 172 ILE A C 1
ATOM 1373 O O 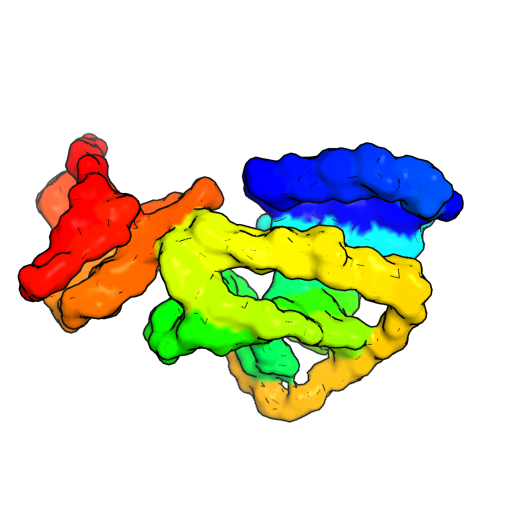. ILE A 1 202 ? 54.456 26.549 44.684 1.00 32.91 172 ILE A O 1
ATOM 1378 N N . SER A 1 203 ? 54.996 26.712 42.491 1.00 30.99 173 SER A N 1
ATOM 1379 C CA . SER A 1 203 ? 56.396 26.337 42.696 1.00 31.67 173 SER A CA 1
ATOM 1380 C C . SER A 1 203 ? 57.245 27.533 43.052 1.00 31.42 173 SER A C 1
ATOM 1381 O O . SER A 1 203 ? 57.014 28.625 42.528 1.00 29.94 173 SER A O 1
ATOM 1384 N N . PRO A 1 204 ? 58.297 27.334 43.892 1.00 32.33 174 PRO A N 1
ATOM 1385 C CA . PRO A 1 204 ? 59.195 28.447 44.145 1.00 32.48 174 PRO A CA 1
ATOM 1386 C C . PRO A 1 204 ? 59.993 28.896 42.914 1.00 33.06 174 PRO A C 1
ATOM 1387 O O . PRO A 1 204 ? 60.582 29.968 42.947 1.00 34.89 174 PRO A O 1
ATOM 1391 N N . ASP A 1 205 ? 59.980 28.122 41.838 1.00 32.65 175 ASP A N 1
ATOM 1392 C CA . ASP A 1 205 ? 60.732 28.458 40.616 1.00 32.97 175 ASP A CA 1
ATOM 1393 C C . ASP A 1 205 ? 59.928 29.305 39.611 1.00 31.68 175 ASP A C 1
ATOM 1394 O O . ASP A 1 205 ? 60.454 29.701 38.569 1.00 30.45 175 ASP A O 1
ATOM 1399 N N . PHE A 1 206 ? 58.658 29.544 39.909 1.00 29.45 176 PHE A N 1
ATOM 1400 C CA . PHE A 1 206 ? 57.825 30.406 39.067 1.00 29.33 176 PHE A CA 1
ATOM 1401 C C . PHE A 1 206 ? 58.350 31.828 39.158 1.00 28.69 176 PHE A C 1
ATOM 1402 O O . PHE A 1 206 ? 58.690 32.301 40.247 1.00 28.71 176 PHE A O 1
ATOM 1410 N N . ASP A 1 207 ? 58.392 32.528 38.032 1.00 27.62 177 ASP A N 1
ATOM 1411 C CA . ASP A 1 207 ? 58.623 33.965 38.091 1.00 27.61 177 ASP A CA 1
ATOM 1412 C C . ASP A 1 207 ? 57.397 34.726 38.672 1.00 26.76 177 ASP A C 1
ATOM 1413 O O . ASP A 1 207 ? 56.300 34.148 38.889 1.00 26.09 177 ASP A O 1
ATOM 1418 N N . LEU A 1 208 ? 57.557 36.012 38.968 1.00 26.22 178 LEU A N 1
ATOM 1419 C CA . LEU A 1 208 ? 56.500 36.741 39.649 1.00 27.26 178 LEU A CA 1
ATOM 1420 C C . LEU A 1 208 ? 55.179 36.818 38.843 1.00 26.14 178 LEU A C 1
ATOM 1421 O O . LEU A 1 208 ? 54.111 36.661 39.428 1.00 25.67 178 LEU A O 1
ATOM 1426 N N . GLU A 1 209 ? 55.263 37.020 37.524 1.00 26.20 179 GLU A N 1
ATOM 1427 C CA . GLU A 1 209 ? 54.067 37.099 36.665 1.00 27.08 179 GLU A CA 1
ATOM 1428 C C . GLU A 1 209 ? 53.370 35.750 36.625 1.00 25.88 179 GLU A C 1
ATOM 1429 O O . GLU A 1 209 ? 52.146 35.709 36.614 1.00 24.41 179 GLU A O 1
ATOM 1435 N N . LYS A 1 210 ? 54.135 34.649 36.620 1.00 25.06 180 LYS A N 1
ATOM 1436 C CA . LYS A 1 210 ? 53.515 33.316 36.641 1.00 24.98 180 LYS A CA 1
ATOM 1437 C C . LYS A 1 210 ? 52.791 33.056 37.958 1.00 24.68 180 LYS A C 1
ATOM 1438 O O . LYS A 1 210 ? 51.710 32.477 37.964 1.00 23.39 180 LYS A O 1
ATOM 1441 N N . ILE A 1 211 ? 53.376 33.492 39.078 1.00 25.34 181 ILE A N 1
ATOM 1442 C CA . ILE A 1 211 ? 52.691 33.451 40.382 1.00 25.33 181 ILE A CA 1
ATOM 1443 C C . ILE A 1 211 ? 51.377 34.220 40.349 1.00 25.58 181 ILE A C 1
ATOM 1444 O O . ILE A 1 211 ? 50.320 33.693 40.758 1.00 24.84 181 ILE A O 1
ATOM 1449 N N . TYR A 1 212 ? 51.430 35.445 39.825 1.00 26.77 182 TYR A N 1
ATOM 1450 C CA . TYR A 1 212 ? 50.249 36.274 39.642 1.00 27.04 182 TYR A CA 1
ATOM 1451 C C . TYR A 1 212 ? 49.161 35.544 38.807 1.00 26.88 182 TYR A C 1
ATOM 1452 O O . TYR A 1 212 ? 47.992 35.518 39.214 1.00 27.28 182 TYR A O 1
ATOM 1461 N N . ASP A 1 213 ? 49.578 34.948 37.685 1.00 26.75 183 ASP A N 1
ATOM 1462 C CA . ASP A 1 213 ? 48.674 34.181 36.797 1.00 26.79 183 ASP A CA 1
ATOM 1463 C C . ASP A 1 213 ? 48.038 33.058 37.551 1.00 25.72 183 ASP A C 1
ATOM 1464 O O . ASP A 1 213 ? 46.838 32.886 37.453 1.00 25.35 183 ASP A O 1
ATOM 1469 N N . TYR A 1 214 ? 48.840 32.286 38.301 1.00 27.09 184 TYR A N 1
ATOM 1470 C CA . TYR A 1 214 ? 48.296 31.167 39.130 1.00 27.95 184 TYR A CA 1
ATOM 1471 C C . TYR A 1 214 ? 47.232 31.613 40.146 1.00 27.86 184 TYR A C 1
ATOM 1472 O O . TYR A 1 214 ? 46.167 31.031 40.244 1.00 27.37 184 TYR A O 1
ATOM 1481 N N . ILE A 1 215 ? 47.527 32.668 40.908 1.00 28.01 185 ILE A N 1
ATOM 1482 C CA . ILE A 1 215 ? 46.575 33.181 41.866 1.00 27.77 185 ILE A CA 1
ATOM 1483 C C . ILE A 1 215 ? 45.275 33.657 41.192 1.00 28.52 185 ILE A C 1
ATOM 1484 O O . ILE A 1 215 ? 44.173 33.224 41.588 1.00 28.72 185 ILE A O 1
ATOM 1489 N N . ARG A 1 216 ? 45.388 34.501 40.167 1.00 27.28 186 ARG A N 1
ATOM 1490 C CA . ARG A 1 216 ? 44.184 35.026 39.521 1.00 27.44 186 ARG A CA 1
ATOM 1491 C C . ARG A 1 216 ? 43.342 33.949 38.793 1.00 26.14 186 ARG A C 1
ATOM 1492 O O . ARG A 1 216 ? 42.125 34.029 38.826 1.00 25.23 186 ARG A O 1
ATOM 1508 N N . LEU A 1 218 ? 42.923 30.872 39.466 1.00 27.94 188 LEU A N 1
ATOM 1509 C CA . LEU A 1 218 ? 42.215 30.045 40.444 1.00 28.40 188 LEU A CA 1
ATOM 1510 C C . LEU A 1 218 ? 41.299 30.774 41.444 1.00 29.25 188 LEU A C 1
ATOM 1511 O O . LEU A 1 218 ? 40.732 30.133 42.352 1.00 30.59 188 LEU A O 1
ATOM 1516 N N . ASP A 1 219 ? 41.145 32.095 41.260 1.00 28.59 189 ASP A N 1
ATOM 1517 C CA . ASP A 1 219 ? 40.379 32.978 42.104 1.00 28.19 189 ASP A CA 1
ATOM 1518 C C . ASP A 1 219 ? 38.970 33.130 41.534 1.00 28.13 189 ASP A C 1
ATOM 1519 O O . ASP A 1 219 ? 38.654 34.068 40.796 1.00 28.87 189 ASP A O 1
ATOM 1524 N N . GLY A 1 220 ? 38.109 32.184 41.902 1.00 28.63 190 GLY A N 1
ATOM 1525 C CA . GLY A 1 220 ? 36.713 32.221 41.468 1.00 29.61 190 GLY A CA 1
ATOM 1526 C C . GLY A 1 220 ? 35.864 31.176 42.161 1.00 29.85 190 GLY A C 1
ATOM 1527 O O . GLY A 1 220 ? 36.388 30.194 42.680 1.00 29.97 190 GLY A O 1
ATOM 1528 N N . GLU A 1 221 ? 34.551 31.386 42.105 1.00 30.33 191 GLU A N 1
ATOM 1529 C CA . GLU A 1 221 ? 33.584 30.597 42.840 1.00 31.38 191 GLU A CA 1
ATOM 1530 C C . GLU A 1 221 ? 33.789 29.137 42.533 1.00 31.57 191 GLU A C 1
ATOM 1531 O O . GLU A 1 221 ? 33.720 28.713 41.357 1.00 31.10 191 GLU A O 1
ATOM 1537 N N . GLY A 1 222 ? 34.071 28.376 43.591 1.00 31.75 192 GLY A N 1
ATOM 1538 C CA . GLY A 1 222 ? 34.132 26.912 43.507 1.00 33.29 192 GLY A CA 1
ATOM 1539 C C . GLY A 1 222 ? 35.496 26.367 43.095 1.00 33.94 192 GLY A C 1
ATOM 1540 O O . GLY A 1 222 ? 35.629 25.165 42.974 1.00 34.22 192 GLY A O 1
ATOM 1541 N N . TYR A 1 223 ? 36.494 27.232 42.862 1.00 33.13 193 TYR A N 1
ATOM 1542 C CA . TYR A 1 223 ? 37.801 26.788 42.372 1.00 33.56 193 TYR A CA 1
ATOM 1543 C C . TYR A 1 223 ? 38.793 26.654 43.512 1.00 33.14 193 TYR A C 1
ATOM 1544 O O . TYR A 1 223 ? 38.699 27.414 44.472 1.00 34.04 193 TYR A O 1
ATOM 1553 N N . PRO A 1 224 ? 39.737 25.674 43.427 1.00 32.50 194 PRO A N 1
ATOM 1554 C CA . PRO A 1 224 ? 40.763 25.468 44.472 1.00 31.52 194 PRO A CA 1
ATOM 1555 C C . PRO A 1 224 ? 41.856 26.508 44.338 1.00 30.09 194 PRO A C 1
ATOM 1556 O O . PRO A 1 224 ? 42.635 26.478 43.369 1.00 29.68 194 PRO A O 1
ATOM 1560 N N . ARG A 1 225 ? 41.927 27.419 45.302 1.00 28.89 195 ARG A N 1
ATOM 1561 C CA . ARG A 1 225 ? 42.878 28.529 45.217 1.00 28.37 195 ARG A CA 1
ATOM 1562 C C . ARG A 1 225 ? 44.331 28.094 45.063 1.00 26.49 195 ARG A C 1
ATOM 1563 O O . ARG A 1 225 ? 44.749 27.075 45.597 1.00 25.21 195 ARG A O 1
ATOM 1571 N N . ALA A 1 226 ? 45.118 28.966 44.447 1.00 26.92 196 ALA A N 1
ATOM 1572 C CA . ALA A 1 226 ? 46.541 28.787 44.340 1.00 27.25 196 ALA A CA 1
ATOM 1573 C C . ALA A 1 226 ? 47.128 28.725 45.758 1.00 27.42 196 ALA A C 1
ATOM 1574 O O . ALA A 1 226 ? 46.747 29.492 46.629 1.00 27.30 196 ALA A O 1
ATOM 1576 N N . PHE A 1 227 ? 48.065 27.834 45.957 1.00 26.50 197 PHE A N 1
ATOM 1577 C CA . PHE A 1 227 ? 48.620 27.629 47.295 1.00 26.53 197 PHE A CA 1
ATOM 1578 C C . PHE A 1 227 ? 50.101 27.251 47.327 1.00 27.10 197 PHE A C 1
ATOM 1579 O O . PHE A 1 227 ? 50.666 26.788 46.324 1.00 24.91 197 PHE A O 1
ATOM 1587 N N . ILE A 1 228 ? 50.720 27.490 48.483 1.00 27.18 198 ILE A N 1
ATOM 1588 C CA . ILE A 1 228 ? 51.956 26.833 48.866 1.00 29.11 198 ILE A CA 1
ATOM 1589 C C . ILE A 1 228 ? 51.787 26.055 50.193 1.00 28.96 198 ILE A C 1
ATOM 1590 O O . ILE A 1 228 ? 50.828 26.293 50.964 1.00 27.12 198 ILE A O 1
ATOM 1595 N N . LYS A 1 229 ? 52.661 25.069 50.416 1.00 29.62 199 LYS A N 1
ATOM 1596 C CA . LYS A 1 229 ? 52.751 24.347 51.702 1.00 30.76 199 LYS A CA 1
ATOM 1597 C C . LYS A 1 229 ? 53.871 24.991 52.567 1.00 31.36 199 LYS A C 1
ATOM 1598 O O . LYS A 1 229 ? 54.868 25.452 52.027 1.00 31.46 199 LYS A O 1
ATOM 1604 N N . TYR A 1 230 ? 53.681 25.096 53.888 1.00 30.43 200 TYR A N 1
ATOM 1605 C CA . TYR A 1 230 ? 54.719 25.591 54.793 1.00 30.32 200 TYR A CA 1
ATOM 1606 C C . TYR A 1 230 ? 54.574 24.741 56.041 1.00 30.70 200 TYR A C 1
ATOM 1607 O O . TYR A 1 230 ? 53.617 24.897 56.798 1.00 29.76 200 TYR A O 1
ATOM 1616 N N . GLY A 1 231 ? 55.463 23.758 56.186 1.00 31.30 201 GLY A N 1
ATOM 1617 C CA . GLY A 1 231 ? 55.247 22.649 57.119 1.00 30.73 201 GLY A CA 1
ATOM 1618 C C . GLY A 1 231 ? 53.890 21.994 56.951 1.00 30.71 201 GLY A C 1
ATOM 1619 O O . GLY A 1 231 ? 53.483 21.643 55.846 1.00 31.23 201 GLY A O 1
ATOM 1620 N N . LYS A 1 232 ? 53.166 21.826 58.050 1.00 30.40 202 LYS A N 1
ATOM 1621 C CA . LYS A 1 232 ? 51.779 21.322 57.982 1.00 29.32 202 LYS A CA 1
ATOM 1622 C C . LYS A 1 232 ? 50.742 22.322 57.459 1.00 28.92 202 LYS A C 1
ATOM 1623 O O . LYS A 1 232 ? 49.581 21.953 57.266 1.00 28.19 202 LYS A O 1
ATOM 1625 N N . TYR A 1 233 ? 51.146 23.570 57.255 1.00 28.50 203 TYR A N 1
ATOM 1626 C CA . TYR A 1 233 ? 50.221 24.623 56.813 1.00 29.23 203 TYR A CA 1
ATOM 1627 C C . TYR A 1 233 ? 50.045 24.663 55.301 1.00 28.78 203 TYR A C 1
ATOM 1628 O O . TYR A 1 233 ? 50.976 24.355 54.541 1.00 28.55 203 TYR A O 1
ATOM 1637 N N . ARG A 1 234 ? 48.853 25.064 54.893 1.00 27.89 204 ARG A N 1
ATOM 1638 C CA . ARG A 1 234 ? 48.572 25.478 53.533 1.00 27.50 204 ARG A CA 1
ATOM 1639 C C . ARG A 1 234 ? 48.263 26.947 53.471 1.00 27.69 204 ARG A C 1
ATOM 1640 O O . ARG A 1 234 ? 47.364 27.422 54.195 1.00 27.18 204 ARG A O 1
ATOM 1642 N N . LEU A 1 235 ? 48.948 27.685 52.587 1.00 27.31 205 LEU A N 1
ATOM 1643 C CA . LEU A 1 235 ? 48.680 29.113 52.405 1.00 27.20 205 LEU A CA 1
ATOM 1644 C C . LEU A 1 235 ? 47.959 29.303 51.080 1.00 27.41 205 LEU A C 1
ATOM 1645 O O . LEU A 1 235 ? 48.553 29.018 49.999 1.00 28.80 205 LEU A O 1
ATOM 1650 N N . GLU A 1 236 ? 46.681 29.689 51.137 1.00 25.62 206 GLU A N 1
ATOM 1651 C CA . GLU A 1 236 ? 45.878 29.860 49.935 1.00 27.25 206 GLU A CA 1
ATOM 1652 C C . GLU A 1 236 ? 45.738 31.342 49.612 1.00 27.32 206 GLU A C 1
ATOM 1653 O O . GLU A 1 236 ? 45.416 32.129 50.486 1.00 26.16 206 GLU A O 1
ATOM 1659 N N . PHE A 1 237 ? 45.966 31.708 48.359 1.00 27.53 207 PHE A N 1
ATOM 1660 C CA . PHE A 1 237 ? 46.028 33.100 47.949 1.00 27.51 207 PHE A CA 1
ATOM 1661 C C . PHE A 1 237 ? 44.842 33.489 47.083 1.00 27.66 207 PHE A C 1
ATOM 1662 O O . PHE A 1 237 ? 44.325 32.668 46.302 1.00 28.36 207 PHE A O 1
ATOM 1670 N N . SER A 1 238 ? 44.443 34.747 47.199 1.00 26.73 208 SER A N 1
ATOM 1671 C CA . SER A 1 238 ? 43.426 35.335 46.319 1.00 27.96 208 SER A CA 1
ATOM 1672 C C . SER A 1 238 ? 43.593 36.858 46.250 1.00 27.61 208 SER A C 1
ATOM 1673 O O . SER A 1 238 ? 44.433 37.445 46.988 1.00 26.82 208 SER A O 1
ATOM 1676 N N . ARG A 1 239 ? 42.844 37.475 45.329 1.00 26.81 209 ARG A N 1
ATOM 1677 C CA . ARG A 1 239 ? 42.784 38.904 45.146 1.00 26.49 209 ARG A CA 1
ATOM 1678 C C . ARG A 1 239 ? 44.185 39.526 44.979 1.00 27.90 209 ARG A C 1
ATOM 1679 O O . ARG A 1 239 ? 44.583 40.492 45.662 1.00 25.69 209 ARG A O 1
ATOM 1687 N N . ALA A 1 240 ? 44.908 38.975 44.028 1.00 28.33 210 ALA A N 1
ATOM 1688 C CA . ALA A 1 240 ? 46.243 39.416 43.728 1.00 27.67 210 ALA A CA 1
ATOM 1689 C C . ALA A 1 240 ? 46.246 40.733 42.961 1.00 28.27 210 ALA A C 1
ATOM 1690 O O . ALA A 1 240 ? 45.381 40.957 42.127 1.00 26.63 210 ALA A O 1
ATOM 1692 N N . SER A 1 241 ? 47.229 41.580 43.232 1.00 26.65 211 SER A N 1
ATOM 1693 C CA . SER A 1 241 ? 47.376 42.839 42.517 1.00 27.55 211 SER A CA 1
ATOM 1694 C C . SER A 1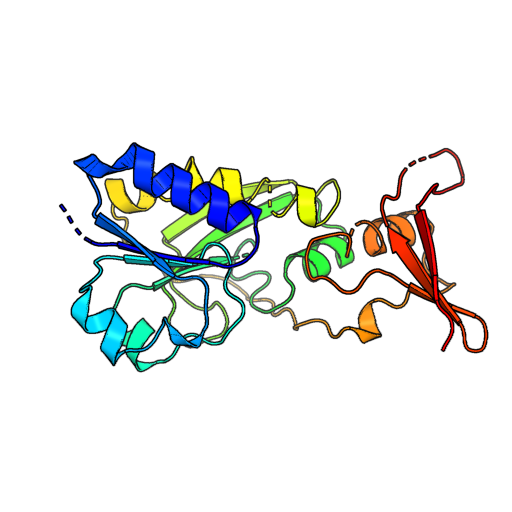 241 ? 48.870 43.084 42.381 1.00 26.61 211 SER A C 1
ATOM 1695 O O . SER A 1 241 ? 49.613 42.985 43.351 1.00 27.06 211 SER A O 1
ATOM 1706 N N . LYS A 1 243 ? 52.268 45.063 41.844 1.00 26.17 213 LYS A N 1
ATOM 1707 C CA . LYS A 1 243 ? 52.915 46.330 42.093 1.00 26.55 213 LYS A CA 1
ATOM 1708 C C . LYS A 1 243 ? 54.399 46.216 41.612 1.00 27.36 213 LYS A C 1
ATOM 1709 O O . LYS A 1 243 ? 54.826 45.177 41.163 1.00 26.25 213 LYS A O 1
ATOM 1715 N N . ASN A 1 244 ? 55.168 47.282 41.745 1.00 27.74 214 ASN A N 1
ATOM 1716 C CA . ASN A 1 244 ? 56.553 47.224 41.350 1.00 27.79 214 ASN A CA 1
ATOM 1717 C C . ASN A 1 244 ? 57.290 46.260 42.251 1.00 27.66 214 ASN A C 1
ATOM 1718 O O . ASN A 1 244 ? 57.363 46.483 43.436 1.00 27.49 214 ASN A O 1
ATOM 1723 N N . GLY A 1 245 ? 57.794 45.174 41.669 1.00 28.32 215 GLY A N 1
ATOM 1724 C CA . GLY A 1 245 ? 58.614 44.214 42.409 1.00 28.79 215 GLY A CA 1
ATOM 1725 C C . GLY A 1 245 ? 57.894 43.292 43.375 1.00 28.50 215 GLY A C 1
ATOM 1726 O O . GLY A 1 245 ? 58.536 42.506 44.081 1.00 28.28 215 GLY A O 1
ATOM 1727 N N . LYS A 1 246 ? 56.558 43.357 43.431 1.00 26.76 216 LYS A N 1
ATOM 1728 C CA . LYS A 1 246 ? 55.814 42.533 44.370 1.00 27.12 216 LYS A CA 1
ATOM 1729 C C . LYS A 1 246 ? 54.356 42.314 43.961 1.00 26.39 216 LYS A C 1
ATOM 1730 O O . LYS A 1 246 ? 53.797 43.091 43.175 1.00 25.38 216 LYS A O 1
ATOM 1736 N N . ILE A 1 247 ? 53.756 41.288 44.534 1.00 25.67 217 ILE A N 1
ATOM 1737 C CA . ILE A 1 247 ? 52.292 41.051 44.427 1.00 25.68 217 ILE A CA 1
ATOM 1738 C C . ILE A 1 247 ? 51.737 41.258 45.830 1.00 26.58 217 ILE A C 1
ATOM 1739 O O . ILE A 1 247 ? 52.308 40.744 46.790 1.00 26.81 217 ILE A O 1
ATOM 1744 N N . ILE A 1 248 ? 50.655 42.010 45.931 1.00 26.74 218 ILE A N 1
ATOM 1745 C CA . ILE A 1 248 ? 49.837 42.123 47.127 1.00 26.94 218 ILE A CA 1
ATOM 1746 C C . ILE A 1 248 ? 48.629 41.222 46.948 1.00 26.59 218 ILE A C 1
ATOM 1747 O O . ILE A 1 248 ? 47.942 41.282 45.918 1.00 24.80 218 ILE A O 1
ATOM 1752 N N . ALA A 1 249 ? 48.375 40.382 47.947 1.00 25.41 219 ALA A N 1
ATOM 1753 C CA . ALA A 1 249 ? 47.260 39.420 47.892 1.00 24.34 219 ALA A CA 1
ATOM 1754 C C . ALA A 1 249 ? 46.687 39.203 49.279 1.00 24.83 219 ALA A C 1
ATOM 1755 O O . ALA A 1 249 ? 47.258 39.685 50.281 1.00 24.38 219 ALA A O 1
ATOM 1757 N N . ASP A 1 250 ? 45.524 38.549 49.319 1.00 25.19 220 ASP A N 1
ATOM 1758 C CA . ASP A 1 250 ? 44.931 37.989 50.546 1.00 26.87 220 ASP A CA 1
ATOM 1759 C C . ASP A 1 250 ? 45.478 36.605 50.622 1.00 26.34 220 ASP A C 1
ATOM 1760 O O . ASP A 1 250 ? 45.720 35.963 49.576 1.00 27.15 220 ASP A O 1
ATOM 1765 N N . VAL A 1 251 ? 45.696 36.165 51.850 1.00 26.03 221 VAL A N 1
ATOM 1766 C CA . VAL A 1 251 ? 46.143 34.816 52.151 1.00 25.85 221 VAL A CA 1
ATOM 1767 C C . VAL A 1 25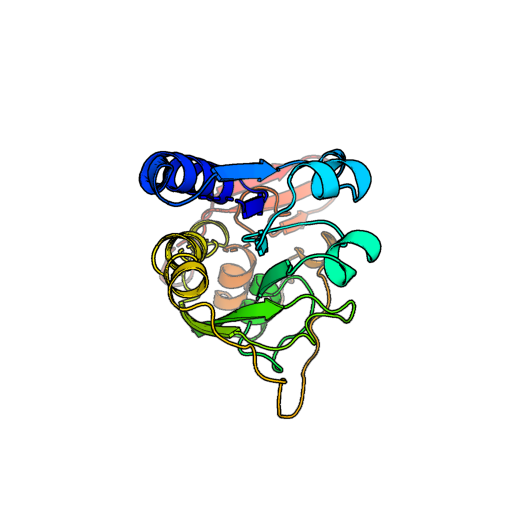1 ? 45.288 34.237 53.307 1.00 25.42 221 VAL A C 1
ATOM 1768 O O . VAL A 1 251 ? 44.894 34.965 54.286 1.00 24.14 221 VAL A O 1
ATOM 1772 N N . GLU A 1 252 ? 44.979 32.953 53.187 1.00 25.02 222 GLU A N 1
ATOM 1773 C CA . GLU A 1 252 ? 44.509 32.141 54.315 1.00 26.15 222 GLU A CA 1
ATOM 1774 C C . GLU A 1 252 ? 45.601 31.155 54.720 1.00 25.37 222 GLU A C 1
ATOM 1775 O O . GLU A 1 252 ? 46.080 30.337 53.900 1.00 25.29 222 GLU A O 1
ATOM 1781 N N . ILE A 1 253 ? 46.011 31.248 55.967 1.00 25.01 223 ILE A N 1
ATOM 1782 C CA . ILE A 1 253 ? 47.013 30.348 56.563 1.00 26.48 223 ILE A CA 1
ATOM 1783 C C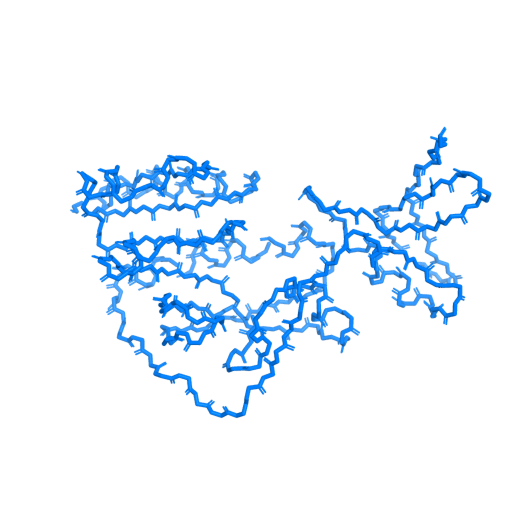 . ILE A 1 253 ? 46.215 29.306 57.310 1.00 26.39 223 ILE A C 1
ATOM 1784 O O . ILE A 1 253 ? 45.682 29.557 58.405 1.00 25.73 223 ILE A O 1
ATOM 1789 N N . ILE A 1 254 ? 46.111 28.122 56.693 1.00 26.71 224 ILE A N 1
ATOM 1790 C CA . ILE A 1 254 ? 45.181 27.123 57.140 1.00 28.30 224 ILE A CA 1
ATOM 1791 C C . ILE A 1 254 ? 45.908 25.998 57.841 1.00 30.38 224 ILE A C 1
ATOM 1792 O O . ILE A 1 254 ? 46.865 25.424 57.283 1.00 27.55 224 ILE A O 1
ATOM 1797 N N . GLU A 1 255 ? 45.444 25.653 59.043 1.00 31.39 225 GLU A N 1
ATOM 1798 C CA . GLU A 1 255 ? 46.157 24.630 59.801 1.00 34.21 225 GLU A CA 1
ATOM 1799 C C . GLU A 1 255 ? 45.717 23.243 59.361 1.00 34.72 225 GLU A C 1
ATOM 1800 O O . GLU A 1 255 ? 44.565 23.021 59.013 1.00 33.19 225 GLU A O 1
ATOM 1806 N N . GLY A 1 256 ? 46.674 22.329 59.301 1.00 37.37 226 GLY A N 1
ATOM 1807 C CA . GLY A 1 256 ? 46.381 20.955 58.834 1.00 38.84 226 GLY A CA 1
ATOM 1808 C C . GLY A 1 256 ? 45.648 20.160 59.902 1.00 39.77 226 GLY A C 1
ATOM 1809 O O . GLY A 1 256 ? 45.585 20.611 61.059 1.00 42.21 226 GLY A O 1
#

Nearest PDB structures (foldseek):
  1zgh-assembly1_A  TM=1.002E+00  e=1.663E-47  Acetivibrio thermocellus ATCC 27405
  6j1h-assembly2_B  TM=8.084E-01  e=1.572E-14  Aquifex aeolicus VF5
  6j1g-assembly1_A  TM=8.013E-01  e=1.672E-14  Aquifex aeolicus VF5
  6j1i-assembly1_A  TM=7.957E-01  e=2.014E-14  Aquifex aeolicus VF5
  6j1f-assembly1_A  TM=8.023E-01  e=3.982E-14  Aquifex aeolicus VF5

InterPro domains:
  IPR002376 Formyl transferase, N-terminal [PF00551] (33-121)
  IPR011034 Formyl transferase-like, C-terminal domain superfamily [SSF50486] (165-225)
  IPR036477 Formyl transferase, N-terminal domain superfamily [SSF53328] (13-161)
  IPR049355 Methionyl-tRNA formyltransferase-like, C-terminal domain [PF21553] (167-224)

Organism: Acetivibrio thermocellus (strain ATCC 27405 / DSM 1237 / JCM 9322 / NBRC 103400 / NCIMB 10682 / NRRL B-4536 / VPI 7372) (NCBI:txid203119)

Secondary structure (DSSP, 8-state):
--EEEE--SHHHHHHHHHHHHHTTTT--EEEE-SGGG--HHHHHHH--SEEEESS--SPPPHHHHTTS-EEEE---TTTTEES-HHHHHHHTT--EEEEEEEE--SSSS-SPEEEEEEEE--S-HHHH--HHHHHHH--HHHHHH-PPPB---S---EE-PPPGGGGBPPTTS-HHHHHHHH---STT----EEEETTEEEEEES---TT----EEEEE--